Protein AF-A0A7L3AXV2-F1 (afdb_monomer_lite)

Organism: NCBI:txid302527

pLDDT: mean 86.45, std 16.41, range [32.94, 98.75]

Structure (mmCIF, N/CA/C/O backbone):
data_AF-A0A7L3AXV2-F1
#
_entry.id   AF-A0A7L3AXV2-F1
#
loop_
_atom_site.group_PDB
_atom_site.id
_atom_site.type_symbol
_atom_site.label_atom_id
_atom_site.label_alt_id
_atom_site.label_comp_id
_atom_site.label_asym_id
_atom_site.label_entity_id
_atom_site.label_seq_id
_atom_site.pdbx_PDB_ins_code
_atom_site.Cartn_x
_atom_site.Cartn_y
_atom_site.Cartn_z
_atom_site.occupancy
_atom_site.B_iso_or_equiv
_atom_site.auth_seq_id
_atom_site.auth_comp_id
_atom_site.auth_asym_id
_atom_site.auth_atom_id
_atom_site.pdbx_PDB_model_num
ATOM 1 N N . CYS A 1 1 ? -10.967 7.333 5.458 1.00 78.25 1 CYS A N 1
ATOM 2 C CA . CYS A 1 1 ? -11.070 5.957 5.988 1.00 78.25 1 CYS A CA 1
ATOM 3 C C . CYS A 1 1 ? -12.512 5.498 5.819 1.00 78.25 1 CYS A C 1
ATOM 5 O O . CYS A 1 1 ? -13.405 6.281 6.122 1.00 78.25 1 CYS A O 1
ATOM 7 N N . GLU A 1 2 ? -12.737 4.294 5.301 1.00 90.12 2 GLU A N 1
ATOM 8 C CA . GLU A 1 2 ? -14.076 3.740 5.076 1.00 90.12 2 GLU A CA 1
ATOM 9 C C . GLU A 1 2 ? -14.529 2.866 6.249 1.00 90.12 2 GLU A C 1
ATOM 11 O O . GLU A 1 2 ? -13.703 2.316 6.977 1.00 90.12 2 GLU A O 1
ATOM 16 N N . ALA A 1 3 ? -15.844 2.674 6.398 1.00 94.25 3 ALA A N 1
ATOM 17 C CA . ALA A 1 3 ? -16.424 1.816 7.439 1.00 94.25 3 ALA A CA 1
ATOM 18 C C . ALA A 1 3 ? -15.961 0.347 7.356 1.00 94.25 3 ALA A C 1
ATOM 20 O O . ALA A 1 3 ? -16.071 -0.394 8.334 1.00 94.25 3 ALA A O 1
ATOM 21 N N . SER A 1 4 ? -15.458 -0.071 6.193 1.00 94.19 4 SER A N 1
ATOM 22 C CA . SER A 1 4 ? -14.964 -1.418 5.914 1.00 94.19 4 SER A CA 1
ATOM 23 C C . SER A 1 4 ? -13.470 -1.617 6.158 1.00 94.19 4 SER A C 1
ATOM 25 O O . SER A 1 4 ? -12.972 -2.740 6.031 1.00 94.19 4 SER A O 1
ATOM 27 N N . SER A 1 5 ? -12.763 -0.542 6.519 1.00 94.69 5 SER A N 1
ATOM 28 C CA . SER A 1 5 ? -11.319 -0.561 6.712 1.00 94.69 5 SER A CA 1
ATOM 29 C C . SER A 1 5 ? -10.909 -1.574 7.789 1.00 94.69 5 SER A C 1
ATOM 31 O O . SER A 1 5 ? -11.484 -1.591 8.884 1.00 94.69 5 SER A O 1
ATOM 33 N N . PRO A 1 6 ? -9.876 -2.396 7.529 1.00 93.44 6 PRO A N 1
ATOM 34 C CA . PRO A 1 6 ? -9.380 -3.363 8.497 1.00 93.44 6 PRO A CA 1
ATOM 35 C C . PRO A 1 6 ? -8.625 -2.710 9.660 1.00 93.44 6 PRO A C 1
ATOM 37 O O . PRO A 1 6 ? -8.330 -3.393 10.638 1.00 93.44 6 PRO A O 1
ATOM 40 N N . TYR 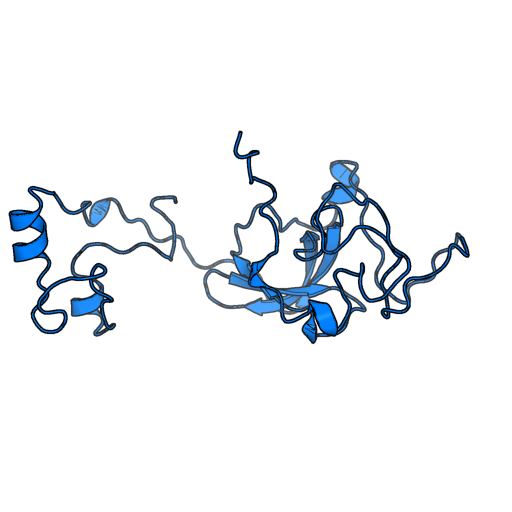A 1 7 ? -8.368 -1.401 9.586 1.00 93.94 7 TYR A N 1
ATOM 41 C CA . TYR A 1 7 ? -7.542 -0.650 10.532 1.00 93.94 7 TYR A CA 1
ATOM 42 C C . TYR A 1 7 ? -8.337 0.174 11.547 1.00 93.94 7 TYR A C 1
ATOM 44 O O . TYR A 1 7 ? -7.746 0.819 12.409 1.00 93.94 7 TYR A O 1
ATOM 52 N N . ILE A 1 8 ? -9.669 0.167 11.465 1.00 95.12 8 ILE A N 1
ATOM 53 C CA . ILE A 1 8 ? -10.535 0.807 12.458 1.00 95.12 8 ILE A CA 1
ATOM 54 C C . ILE A 1 8 ? -11.314 -0.245 13.240 1.00 95.12 8 ILE A C 1
ATOM 56 O O . ILE A 1 8 ? -11.704 -1.292 12.712 1.00 95.12 8 ILE A O 1
ATOM 60 N N . ARG A 1 9 ? -11.519 0.035 14.526 1.00 95.00 9 ARG A N 1
ATOM 61 C CA . ARG A 1 9 ? -12.187 -0.855 15.474 1.00 95.00 9 ARG A CA 1
ATOM 62 C C . ARG A 1 9 ? -13.078 -0.042 16.416 1.00 95.00 9 ARG A C 1
ATOM 64 O O . ARG A 1 9 ? -12.752 1.116 16.688 1.00 95.00 9 ARG A O 1
ATOM 71 N N . PRO A 1 10 ? -14.195 -0.614 16.894 1.00 96.81 10 PRO A N 1
ATOM 72 C CA . PRO A 1 10 ? -15.042 0.058 17.867 1.00 96.81 10 PRO A CA 1
ATOM 73 C C . PRO A 1 10 ? -14.325 0.236 19.211 1.00 96.81 10 PRO A C 1
ATOM 75 O O . PRO A 1 10 ? -13.369 -0.475 19.535 1.00 96.81 10 PRO A O 1
ATOM 78 N N . VAL A 1 11 ? -14.827 1.178 20.012 1.00 97.19 11 VAL A N 1
ATOM 79 C CA . VAL A 1 11 ? -14.450 1.318 21.425 1.00 97.19 11 VAL A CA 1
ATOM 80 C C . VAL A 1 11 ? -14.640 -0.024 22.143 1.00 97.19 11 VAL A C 1
ATOM 82 O O . VAL A 1 11 ? -15.627 -0.711 21.905 1.00 97.19 11 VAL A O 1
ATOM 85 N N . GLY A 1 12 ? -13.682 -0.397 22.996 1.00 94.75 12 GLY A N 1
ATOM 86 C CA . GLY A 1 12 ? -13.675 -1.674 23.724 1.00 94.75 12 GLY A CA 1
ATOM 87 C C . GLY A 1 12 ? -12.891 -2.803 23.043 1.00 94.75 12 GLY A C 1
ATOM 88 O O . GLY A 1 12 ? -12.354 -3.655 23.743 1.00 94.75 12 GLY A O 1
ATOM 89 N N . TYR A 1 13 ? -12.688 -2.753 21.720 1.00 95.38 13 TYR A N 1
ATOM 90 C CA . TYR A 1 13 ? -12.038 -3.839 20.968 1.00 95.38 13 TYR A CA 1
ATOM 91 C C . TYR A 1 13 ? -10.686 -4.280 21.551 1.00 95.38 13 TYR A C 1
ATOM 93 O O . TYR A 1 13 ? -10.451 -5.465 21.747 1.00 95.38 13 TYR A O 1
ATOM 101 N N . CYS A 1 14 ? -9.800 -3.331 21.876 1.00 94.56 14 CYS A N 1
ATOM 102 C CA . CYS A 1 14 ? -8.472 -3.646 22.421 1.00 94.56 14 CYS A CA 1
ATOM 103 C C . CYS A 1 14 ? -8.545 -4.397 23.762 1.00 94.56 14 CYS A C 1
ATOM 105 O O . CYS A 1 14 ? -7.749 -5.299 24.008 1.00 94.56 14 CYS A O 1
ATOM 107 N N . GLN A 1 15 ? -9.519 -4.054 24.612 1.00 92.75 15 GLN A N 1
ATOM 108 C CA . GLN A 1 15 ? -9.744 -4.732 25.888 1.00 92.75 15 GLN A CA 1
ATOM 109 C C . GLN A 1 15 ? -10.266 -6.159 25.670 1.00 92.75 15 GLN A C 1
ATOM 111 O O . GLN A 1 15 ? -9.810 -7.079 26.341 1.00 92.75 15 GLN A O 1
ATOM 116 N N . GLU A 1 16 ? -11.174 -6.349 24.710 1.00 94.50 16 GLU A N 1
ATOM 117 C CA . GLU A 1 16 ? -11.745 -7.657 24.361 1.00 94.50 16 GLU A CA 1
ATOM 118 C C . GLU A 1 16 ? -10.706 -8.611 23.758 1.00 94.50 16 GLU A C 1
ATOM 120 O O . GLU A 1 16 ? -10.698 -9.799 24.073 1.00 94.50 16 GLU A O 1
ATOM 125 N N . THR A 1 17 ? -9.804 -8.102 22.914 1.00 94.31 17 THR A N 1
ATOM 126 C CA . THR A 1 17 ? -8.780 -8.914 22.236 1.00 94.31 17 THR A CA 1
ATOM 127 C C . THR A 1 17 ? -7.457 -9.001 22.997 1.00 94.31 17 THR A C 1
ATOM 129 O O . THR A 1 17 ? -6.505 -9.601 22.498 1.00 94.31 17 THR A O 1
ATOM 132 N N . GLY A 1 18 ? -7.351 -8.369 24.171 1.00 92.75 18 GLY A N 1
ATOM 133 C CA . GLY A 1 18 ? -6.100 -8.279 24.933 1.00 92.75 18 GLY A CA 1
ATOM 134 C C . GLY A 1 18 ? -4.988 -7.514 24.206 1.00 92.75 18 GLY A C 1
ATOM 135 O O . GLY A 1 18 ? -3.809 -7.678 24.516 1.00 92.75 18 GLY A O 1
ATOM 136 N N . THR A 1 19 ? -5.340 -6.696 23.212 1.00 92.31 19 THR A N 1
ATOM 137 C CA . THR A 1 19 ? -4.386 -5.860 22.483 1.00 92.31 19 THR A CA 1
ATOM 138 C C . THR A 1 19 ? -4.080 -4.604 23.304 1.00 92.31 19 THR A C 1
ATOM 140 O O . THR A 1 19 ? -5.013 -3.938 23.752 1.00 92.31 19 THR A O 1
ATOM 143 N N . PRO A 1 20 ? -2.803 -4.231 23.507 1.00 91.88 20 PRO A N 1
ATOM 144 C CA . PRO A 1 20 ? -2.467 -3.000 24.213 1.00 91.88 20 PRO A CA 1
ATOM 145 C C . PRO A 1 20 ? -3.056 -1.774 23.509 1.00 91.88 20 PRO A C 1
ATOM 147 O O . PRO A 1 20 ? -2.818 -1.555 22.322 1.00 91.88 20 PRO A O 1
ATOM 150 N N . LEU A 1 21 ? -3.806 -0.959 24.250 1.00 92.50 21 LEU A N 1
ATOM 151 C CA . LEU A 1 21 ? -4.320 0.314 23.756 1.00 92.50 21 LEU A CA 1
ATOM 152 C C . LEU A 1 21 ? -3.282 1.415 23.992 1.00 92.50 21 LEU A C 1
ATOM 154 O O . LEU A 1 21 ? -2.905 1.689 25.131 1.00 92.50 21 LEU A O 1
ATOM 158 N N . THR A 1 22 ? -2.865 2.092 22.926 1.00 93.31 22 THR A N 1
ATOM 159 C CA . THR A 1 22 ? -2.072 3.320 23.044 1.00 93.31 22 THR A CA 1
ATOM 160 C C . THR A 1 22 ? -2.989 4.479 23.424 1.00 93.31 22 THR A C 1
ATOM 162 O O . THR A 1 22 ? -3.904 4.825 22.678 1.00 93.31 22 THR A O 1
ATOM 165 N N . THR A 1 23 ? -2.753 5.084 24.585 1.00 93.25 23 THR A N 1
ATOM 166 C CA . THR A 1 23 ? -3.566 6.197 25.095 1.00 93.25 23 THR A CA 1
ATOM 167 C C . THR A 1 23 ? -3.252 7.516 24.381 1.00 93.25 23 THR A C 1
ATOM 169 O O . THR A 1 23 ? -2.148 7.666 23.848 1.00 93.25 23 THR A O 1
ATOM 172 N N . PRO A 1 24 ? -4.160 8.512 24.414 1.00 93.06 24 PRO A N 1
ATOM 173 C CA . PRO A 1 24 ? -3.884 9.841 23.876 1.00 93.06 24 PRO A CA 1
ATOM 174 C C . PRO A 1 24 ? -2.582 10.450 24.437 1.00 93.06 24 PRO A C 1
ATOM 176 O O . PRO A 1 24 ? -2.281 10.257 25.623 1.00 93.06 24 PRO A O 1
ATOM 179 N N . PRO A 1 25 ? -1.804 11.197 23.628 1.00 91.00 25 PRO A N 1
ATOM 180 C CA . PRO A 1 25 ? -0.577 11.840 24.092 1.00 91.00 25 PRO A CA 1
ATOM 181 C C . PRO A 1 25 ? -0.826 12.739 25.310 1.00 91.00 25 PRO A C 1
ATOM 183 O O . PRO A 1 25 ? -1.720 13.581 25.294 1.00 91.00 25 PRO A O 1
ATOM 186 N N . GLY A 1 26 ? -0.031 12.566 26.369 1.00 86.88 26 GLY A N 1
ATOM 187 C CA . GLY A 1 26 ? -0.144 13.368 27.592 1.00 86.88 26 GLY A CA 1
ATOM 188 C C . GLY A 1 26 ? -1.295 12.982 28.530 1.00 86.88 26 GLY A C 1
ATOM 189 O O . GLY A 1 26 ? -1.546 13.709 29.492 1.00 86.88 26 GLY A O 1
ATOM 190 N N . TYR A 1 27 ? -1.985 11.857 28.297 1.00 89.19 27 TYR A N 1
ATOM 191 C CA . TYR A 1 27 ? -2.982 11.359 29.248 1.00 89.19 27 TYR A CA 1
ATOM 192 C C . TYR A 1 27 ? -2.315 11.024 30.592 1.00 89.19 27 TYR A C 1
ATOM 194 O O . TYR A 1 27 ? -1.345 10.269 30.639 1.00 89.19 27 TYR A O 1
ATOM 202 N N . LYS A 1 28 ? -2.820 11.627 31.679 1.00 81.44 28 LYS A N 1
ATOM 203 C CA . LYS A 1 28 ? -2.132 11.698 32.984 1.00 81.44 28 LYS A CA 1
ATOM 204 C C . LYS A 1 28 ? -1.791 10.333 33.586 1.00 81.44 28 LYS A C 1
ATOM 206 O O . LYS A 1 28 ? -0.748 10.205 34.216 1.00 81.44 28 LYS A O 1
ATOM 211 N N . ASP A 1 29 ? -2.656 9.341 33.396 1.00 84.56 29 ASP A N 1
ATOM 212 C CA . ASP A 1 29 ? -2.430 7.967 33.842 1.00 84.56 29 ASP A CA 1
ATOM 213 C C . ASP A 1 29 ? -2.768 7.001 32.706 1.00 84.56 29 ASP A C 1
ATOM 215 O O . ASP A 1 29 ? -3.911 6.581 32.526 1.00 84.56 29 ASP A O 1
ATOM 219 N N . SER A 1 30 ? -1.759 6.679 31.898 1.00 80.12 30 SER A N 1
ATOM 220 C CA . SER A 1 30 ? -1.918 5.775 30.759 1.00 80.12 30 SER A CA 1
ATOM 221 C C . SER A 1 30 ? -2.276 4.346 31.175 1.00 80.12 30 SER A C 1
ATOM 223 O O . SER A 1 30 ? -2.901 3.629 30.397 1.00 80.12 30 SER A O 1
ATOM 225 N N . LYS A 1 31 ? -1.921 3.928 32.398 1.00 80.75 31 LYS A N 1
ATOM 226 C CA . LYS A 1 31 ? -2.233 2.588 32.917 1.00 80.75 31 LYS A CA 1
ATOM 227 C C . LYS A 1 31 ? -3.658 2.493 33.459 1.00 80.75 31 LYS A C 1
ATOM 229 O O . LYS A 1 31 ? -4.217 1.401 33.455 1.00 80.75 31 LYS A O 1
ATOM 234 N N . ALA A 1 32 ? -4.240 3.610 33.890 1.00 87.12 32 ALA A N 1
ATOM 235 C CA . ALA A 1 32 ? -5.623 3.692 34.361 1.00 87.12 32 ALA A CA 1
ATOM 236 C C . ALA A 1 32 ? -6.602 4.250 33.311 1.00 87.12 32 ALA A C 1
ATOM 238 O O . ALA A 1 32 ? -7.708 4.667 33.661 1.00 87.12 32 ALA A O 1
ATOM 239 N N . PHE A 1 33 ? -6.215 4.296 32.032 1.00 93.38 33 PHE A N 1
ATOM 240 C CA . PHE A 1 33 ? -7.110 4.763 30.976 1.00 93.38 33 PHE A CA 1
ATOM 241 C C . PHE A 1 33 ? -8.373 3.895 30.895 1.00 93.38 33 PHE A C 1
ATOM 243 O O . PHE A 1 33 ? -8.301 2.669 30.816 1.00 93.38 33 PHE A O 1
ATOM 250 N N . SER A 1 34 ? -9.531 4.553 30.849 1.00 93.62 34 SER A N 1
ATOM 251 C CA . SER A 1 34 ? -10.828 3.935 30.582 1.00 93.62 34 SER A CA 1
ATOM 252 C C . SER A 1 34 ? -11.562 4.743 29.522 1.00 93.62 34 SER A C 1
ATOM 254 O O . SER A 1 34 ? -11.626 5.973 29.598 1.00 93.62 34 SER A O 1
ATOM 256 N N . TRP A 1 35 ? -12.150 4.041 28.553 1.00 95.44 35 TRP A N 1
ATOM 257 C CA . TRP A 1 35 ? -12.981 4.662 27.527 1.00 95.44 35 TRP A CA 1
ATOM 258 C C . TRP A 1 35 ? -14.188 5.391 28.115 1.00 95.44 35 TRP A C 1
ATOM 260 O O . TRP A 1 35 ? -14.522 6.462 27.627 1.00 95.44 35 TRP A O 1
ATOM 270 N N . GLU A 1 36 ? -14.807 4.853 29.166 1.00 95.12 36 GLU A N 1
ATOM 271 C CA . GLU A 1 36 ? -15.968 5.463 29.824 1.00 95.12 36 GLU A CA 1
ATOM 272 C C . GLU A 1 36 ? -15.630 6.861 30.352 1.00 95.12 36 GLU A C 1
ATOM 274 O O . GLU A 1 36 ? -16.223 7.853 29.928 1.00 95.12 36 GLU A O 1
ATOM 279 N N . LYS A 1 37 ? -14.586 6.946 31.184 1.00 94.25 37 LYS A N 1
ATOM 280 C CA . LYS A 1 37 ? -14.102 8.207 31.749 1.00 94.25 37 LYS A CA 1
ATOM 281 C C . LYS A 1 37 ? -13.650 9.182 30.664 1.00 94.25 37 LYS A C 1
ATOM 283 O O . LYS A 1 37 ? -13.966 10.362 30.730 1.00 94.25 37 LYS A O 1
ATOM 288 N N . TYR A 1 38 ? -12.923 8.700 29.655 1.00 95.19 38 TYR A N 1
ATOM 289 C CA . TYR A 1 38 ? -12.441 9.558 28.574 1.00 95.19 38 TYR A CA 1
ATOM 290 C C . TYR A 1 38 ? -13.590 10.166 27.757 1.00 95.19 38 TYR A C 1
ATOM 292 O O . TYR A 1 38 ? -13.544 11.347 27.416 1.00 95.19 38 TYR A O 1
ATOM 300 N N . LEU A 1 39 ? -14.635 9.388 27.458 1.00 96.50 39 LEU A N 1
ATOM 301 C CA . LEU A 1 39 ? -15.813 9.872 26.734 1.00 96.50 39 LEU A CA 1
ATOM 302 C C . LEU A 1 39 ? -16.624 10.875 27.564 1.00 96.50 39 LEU A C 1
ATOM 304 O O . LEU A 1 39 ? -17.100 11.862 27.007 1.00 96.50 39 LEU A O 1
ATOM 308 N N . GLU A 1 40 ? -16.723 10.671 28.880 1.00 96.50 40 GLU A N 1
ATOM 309 C CA . GLU A 1 40 ? -17.341 11.628 29.805 1.00 96.50 40 GLU A CA 1
ATOM 310 C C . GLU A 1 40 ? -16.545 12.943 29.880 1.00 96.50 40 GLU A C 1
ATOM 312 O O . GLU A 1 40 ? -17.096 14.012 29.619 1.00 96.50 40 GLU A O 1
ATOM 317 N N . GLU A 1 41 ? -15.233 12.877 30.144 1.00 94.75 41 GLU A N 1
ATOM 318 C CA . GLU A 1 41 ? -14.339 14.046 30.242 1.00 94.75 41 GLU A CA 1
ATOM 319 C C . GLU A 1 41 ? -14.314 14.885 28.955 1.00 94.75 41 GLU A C 1
ATOM 321 O O . GLU A 1 41 ? -14.145 16.105 29.003 1.00 94.75 41 GLU A O 1
ATOM 326 N N . THR A 1 42 ? -14.475 14.238 27.798 1.00 95.38 42 THR A N 1
ATOM 327 C CA . THR A 1 42 ? -14.473 14.888 26.478 1.00 95.38 42 THR A CA 1
ATOM 328 C C . THR A 1 42 ? -15.870 15.195 25.941 1.00 95.38 42 THR A C 1
ATOM 330 O O . THR A 1 42 ? -15.980 15.718 24.830 1.00 95.38 42 THR A O 1
ATOM 333 N N . ASN A 1 43 ? -16.931 14.872 26.689 1.00 97.25 43 ASN A N 1
ATOM 334 C CA . ASN A 1 43 ? -18.328 14.998 26.265 1.00 97.25 43 ASN A CA 1
ATOM 335 C C . ASN A 1 43 ? -18.577 14.434 24.848 1.00 97.25 43 ASN A C 1
ATOM 337 O O . ASN A 1 43 ? -19.183 15.076 23.988 1.00 97.25 43 ASN A O 1
ATOM 341 N N . SER A 1 44 ? -18.029 13.248 24.585 1.00 97.62 44 SER A N 1
ATOM 342 C CA . SER A 1 44 ? -18.009 12.615 23.265 1.00 97.62 44 SER A CA 1
ATOM 343 C C . SER A 1 44 ? -18.770 11.292 23.260 1.00 97.62 44 SER A C 1
ATOM 345 O O . SER A 1 44 ? -18.981 10.661 24.292 1.00 97.62 44 SER A O 1
ATOM 347 N N . GLN A 1 45 ? -19.170 10.842 22.070 1.00 97.69 45 GLN A N 1
ATOM 348 C CA . GLN A 1 45 ? -19.815 9.544 21.877 1.00 97.69 45 GLN A CA 1
ATOM 349 C C . GLN A 1 45 ? -18.926 8.617 21.055 1.00 97.69 45 GLN A C 1
ATOM 351 O O . GLN A 1 45 ? -18.312 9.029 20.069 1.00 97.69 45 GLN A O 1
ATOM 356 N N . ALA A 1 46 ? -18.893 7.342 21.438 1.00 97.62 46 ALA A N 1
ATOM 357 C CA . ALA A 1 46 ? -18.246 6.315 20.638 1.00 97.62 46 ALA A CA 1
ATOM 358 C C . ALA A 1 46 ? -19.005 6.097 19.320 1.00 97.62 46 ALA A C 1
ATOM 360 O O . ALA A 1 46 ? -20.237 6.038 19.297 1.00 97.62 46 ALA A O 1
ATOM 361 N N . ALA A 1 47 ? -18.268 5.897 18.225 1.00 96.94 47 ALA A N 1
ATOM 362 C CA . ALA A 1 47 ? -18.870 5.406 16.992 1.00 96.94 47 ALA A CA 1
ATOM 363 C C . ALA A 1 47 ? -19.536 4.038 17.256 1.00 96.94 47 ALA A C 1
ATOM 365 O O . ALA A 1 47 ? -18.921 3.168 17.882 1.00 96.94 47 ALA A O 1
ATOM 366 N N . PRO A 1 48 ? -20.780 3.814 16.800 1.00 96.62 48 PRO A N 1
ATOM 367 C CA . PRO A 1 48 ? -21.518 2.610 17.151 1.00 96.62 48 PRO A CA 1
ATOM 368 C C . PRO A 1 48 ? -20.899 1.379 16.480 1.00 96.62 48 PRO A C 1
ATOM 370 O O . PRO A 1 48 ? -20.636 1.401 15.279 1.00 96.62 48 PRO A O 1
ATOM 373 N N . ALA A 1 49 ? -20.742 0.274 17.218 1.00 95.38 49 ALA A N 1
ATOM 374 C CA . ALA A 1 49 ? -20.091 -0.948 16.722 1.00 95.38 49 ALA A CA 1
ATOM 375 C C . ALA A 1 49 ? -20.683 -1.470 15.396 1.00 95.38 49 ALA A C 1
ATOM 377 O O . ALA A 1 49 ? -19.953 -1.889 14.506 1.00 95.38 49 ALA A O 1
ATOM 378 N N . ARG A 1 50 ? -22.002 -1.333 15.205 1.00 95.50 50 ARG A N 1
ATOM 379 C CA . ARG A 1 50 ? -22.711 -1.705 13.963 1.00 95.50 50 ARG A CA 1
ATOM 380 C C . ARG A 1 50 ? -22.295 -0.919 12.708 1.00 95.50 50 ARG A C 1
ATOM 382 O O . ARG A 1 50 ? -22.664 -1.312 11.604 1.00 95.50 50 ARG A O 1
ATOM 389 N N . ALA A 1 51 ? -21.613 0.217 12.859 1.00 96.31 51 ALA A N 1
ATOM 390 C CA . ALA A 1 51 ? -21.108 0.998 11.731 1.00 96.31 51 ALA A CA 1
ATOM 391 C C . ALA A 1 51 ? -19.811 0.415 11.149 1.00 96.31 51 ALA A C 1
ATOM 393 O O . ALA A 1 51 ? -19.497 0.688 9.993 1.00 96.31 51 ALA A O 1
ATOM 394 N N . PHE A 1 52 ? -19.085 -0.401 11.917 1.00 96.19 52 PHE A N 1
ATOM 395 C CA . PHE A 1 52 ? -17.850 -1.045 11.485 1.00 96.19 52 PHE A CA 1
ATOM 396 C C . PHE A 1 52 ? -18.198 -2.326 10.721 1.00 96.19 52 PHE A C 1
ATOM 398 O O . PHE A 1 52 ? -18.809 -3.241 11.270 1.00 96.19 52 PHE A O 1
ATOM 405 N N . LYS A 1 53 ? -17.835 -2.386 9.438 1.00 94.94 53 LYS A N 1
ATOM 406 C CA . LYS A 1 53 ? -18.201 -3.477 8.522 1.00 94.94 53 LYS A CA 1
ATOM 407 C C . LYS A 1 53 ? -16.965 -4.077 7.869 1.00 94.94 53 LYS A C 1
ATOM 409 O O . LYS A 1 53 ? -16.752 -3.866 6.679 1.00 94.94 53 LYS A O 1
ATOM 414 N N . LEU A 1 54 ? -16.153 -4.788 8.653 1.00 92.06 54 LEU A N 1
ATOM 415 C CA . LEU A 1 54 ? -14.879 -5.348 8.196 1.00 92.06 54 LEU A CA 1
ATOM 416 C C . LEU A 1 54 ? -15.028 -6.040 6.834 1.00 92.06 54 LEU A C 1
ATOM 418 O O . LEU A 1 54 ? -15.858 -6.938 6.671 1.00 92.06 54 LEU A O 1
ATOM 422 N N . ARG A 1 55 ? -14.235 -5.598 5.855 1.00 93.69 55 ARG A N 1
ATOM 423 C CA . ARG A 1 55 ? -14.225 -6.213 4.527 1.00 93.69 55 ARG A CA 1
ATOM 424 C C . ARG A 1 55 ? -13.716 -7.661 4.579 1.00 93.69 55 ARG A C 1
ATOM 426 O O . ARG A 1 55 ? -12.855 -7.963 5.405 1.00 93.69 55 ARG A O 1
ATOM 433 N N . PRO A 1 56 ? -14.179 -8.539 3.674 1.00 95.88 56 PRO A N 1
ATOM 434 C CA . PRO A 1 56 ? -13.613 -9.877 3.522 1.00 95.88 56 PRO A CA 1
ATOM 435 C C . PRO A 1 56 ? -12.130 -9.856 3.125 1.00 95.88 56 PRO A C 1
ATOM 437 O O . PRO A 1 56 ? -11.625 -8.858 2.603 1.00 95.88 56 PRO A O 1
ATOM 440 N N . ALA A 1 57 ? -11.452 -10.988 3.330 1.00 97.06 57 ALA A N 1
ATOM 441 C CA . ALA A 1 57 ? -10.098 -11.195 2.832 1.00 97.06 57 ALA A CA 1
ATOM 442 C C . ALA A 1 57 ? -10.051 -11.184 1.292 1.00 97.06 57 ALA A C 1
ATOM 444 O O . ALA A 1 57 ? -11.019 -11.556 0.621 1.00 97.06 57 ALA A O 1
ATOM 445 N N . HIS A 1 58 ? -8.924 -10.763 0.719 1.00 97.75 58 HIS A N 1
ATOM 446 C CA . HIS A 1 58 ? -8.769 -10.664 -0.734 1.00 97.75 58 HIS A CA 1
ATOM 447 C C . HIS A 1 58 ? -8.472 -12.014 -1.419 1.00 97.75 58 HIS A C 1
ATOM 449 O O . HIS A 1 58 ? -7.944 -12.954 -0.824 1.00 97.75 58 HIS A O 1
ATOM 455 N N . GLY A 1 59 ? -8.714 -12.086 -2.734 1.00 98.06 59 GLY A N 1
ATOM 456 C CA . GLY A 1 59 ? -8.514 -13.301 -3.541 1.00 98.06 59 GLY A CA 1
ATOM 457 C C . GLY A 1 59 ? -7.102 -13.537 -4.101 1.00 98.06 59 GLY A C 1
ATOM 458 O O . GLY A 1 59 ? -6.846 -14.625 -4.617 1.00 98.06 59 GLY A O 1
ATOM 459 N N . PHE A 1 60 ? -6.187 -12.560 -4.016 1.00 98.38 60 PHE A N 1
ATOM 460 C CA . PHE A 1 60 ? -4.830 -12.673 -4.576 1.00 98.38 60 PHE A CA 1
ATOM 461 C C . PHE A 1 60 ? -4.052 -13.889 -4.061 1.00 98.38 60 PHE A C 1
ATOM 463 O O . PHE A 1 60 ? -4.250 -14.328 -2.926 1.00 98.38 60 PHE A O 1
ATOM 470 N N . GLN A 1 61 ? -3.133 -14.388 -4.889 1.00 98.56 61 GLN A N 1
ATOM 471 C CA . GLN A 1 61 ? -2.230 -15.495 -4.581 1.00 98.56 61 GLN A CA 1
ATOM 472 C C . GLN A 1 61 ? -0.781 -15.109 -4.884 1.00 98.56 61 GLN A C 1
ATOM 474 O O . GLN A 1 61 ? -0.520 -14.297 -5.774 1.00 98.56 61 GLN A O 1
ATOM 479 N N . VAL A 1 62 ? 0.155 -15.729 -4.163 1.00 98.62 62 VAL A N 1
ATOM 480 C CA . VAL A 1 62 ? 1.591 -15.609 -4.445 1.00 98.62 62 VAL A CA 1
ATOM 481 C C . VAL A 1 62 ? 1.872 -16.091 -5.873 1.00 98.62 62 VAL A C 1
ATOM 483 O O . VAL A 1 62 ? 1.228 -17.020 -6.363 1.00 98.62 62 VAL A O 1
ATOM 486 N N . ASN A 1 63 ? 2.832 -15.446 -6.534 1.00 98.31 63 ASN A N 1
ATOM 487 C CA . ASN A 1 63 ? 3.222 -15.607 -7.937 1.00 98.31 63 ASN A CA 1
ATOM 488 C C . ASN A 1 63 ? 2.250 -15.023 -8.979 1.00 98.31 63 ASN A C 1
ATOM 490 O O . ASN A 1 63 ? 2.530 -15.107 -10.176 1.00 98.31 63 ASN A O 1
ATOM 494 N N . MET A 1 64 ? 1.134 -14.401 -8.578 1.00 98.69 64 MET A N 1
ATOM 495 C CA . MET A 1 64 ? 0.316 -13.624 -9.519 1.00 98.69 64 MET A CA 1
ATOM 496 C C . MET A 1 64 ? 1.055 -12.359 -9.974 1.00 98.69 64 MET A C 1
ATOM 498 O O . MET A 1 64 ? 1.758 -11.727 -9.185 1.00 98.69 64 MET A O 1
ATOM 502 N N . LYS A 1 65 ? 0.858 -11.980 -11.243 1.00 98.38 65 LYS A N 1
ATOM 503 C CA . LYS A 1 65 ? 1.417 -10.760 -11.841 1.00 98.38 65 LYS A CA 1
ATOM 504 C C . LYS A 1 65 ? 0.394 -9.635 -11.900 1.00 98.38 65 LYS A C 1
ATOM 506 O O . LYS A 1 65 ? -0.797 -9.883 -12.092 1.00 98.38 65 LYS A O 1
ATOM 511 N N . LEU A 1 66 ? 0.880 -8.409 -11.766 1.00 98.38 66 LEU A N 1
ATOM 512 C CA . LEU A 1 66 ? 0.095 -7.179 -11.789 1.00 98.38 66 LEU A CA 1
ATOM 513 C C . LEU A 1 66 ? 0.952 -5.996 -12.264 1.00 98.38 66 LEU A C 1
ATOM 515 O O . LEU A 1 66 ? 2.152 -6.138 -12.507 1.00 98.38 66 LEU A O 1
ATOM 519 N N . GLU A 1 67 ? 0.333 -4.829 -12.388 1.00 98.44 67 GLU A N 1
ATOM 520 C CA . GLU A 1 67 ? 1.014 -3.560 -12.638 1.00 98.44 67 GLU A CA 1
ATOM 521 C C . GLU A 1 67 ? 0.913 -2.696 -11.378 1.00 98.44 67 GLU A C 1
ATOM 523 O O . GLU A 1 67 ? -0.178 -2.528 -10.836 1.00 98.44 67 GLU A O 1
ATOM 528 N N . ALA A 1 68 ? 2.030 -2.170 -10.878 1.00 98.00 68 ALA A N 1
ATOM 529 C CA . ALA A 1 68 ? 2.034 -1.370 -9.654 1.00 98.00 68 ALA A CA 1
ATOM 530 C C . ALA A 1 68 ? 2.884 -0.112 -9.785 1.00 98.00 68 ALA A C 1
ATOM 532 O O . ALA A 1 68 ? 3.913 -0.086 -10.466 1.00 98.00 68 ALA A O 1
ATOM 533 N N . VAL A 1 69 ? 2.433 0.936 -9.109 1.00 96.50 69 VAL A N 1
ATOM 534 C CA . VAL A 1 69 ? 3.131 2.216 -9.023 1.00 96.50 69 VAL A CA 1
ATOM 535 C C . VAL A 1 69 ? 4.369 2.064 -8.150 1.00 96.50 69 VAL A C 1
ATOM 537 O O . VAL A 1 69 ? 4.324 1.480 -7.066 1.00 96.50 69 VAL A O 1
ATOM 540 N N . ASP A 1 70 ? 5.479 2.633 -8.603 1.00 93.56 70 ASP A N 1
ATOM 541 C CA . ASP A 1 70 ? 6.706 2.683 -7.822 1.00 93.56 70 ASP A CA 1
ATOM 542 C C . ASP A 1 70 ? 6.592 3.734 -6.708 1.00 93.56 70 ASP A C 1
ATOM 544 O O . ASP A 1 70 ? 6.503 4.933 -6.968 1.00 93.56 70 ASP A O 1
ATOM 548 N N . ARG A 1 71 ? 6.622 3.302 -5.441 1.00 89.31 71 ARG A N 1
ATOM 549 C CA . ARG A 1 71 ? 6.525 4.220 -4.292 1.00 89.31 71 ARG A CA 1
ATOM 550 C C . ARG A 1 71 ? 7.688 5.208 -4.208 1.00 89.31 71 ARG A C 1
ATOM 552 O O . ARG A 1 71 ? 7.524 6.293 -3.657 1.00 89.31 71 ARG A O 1
ATOM 559 N N . ARG A 1 72 ? 8.861 4.843 -4.729 1.00 87.06 72 ARG A N 1
ATOM 560 C CA . ARG A 1 72 ? 10.071 5.680 -4.725 1.00 87.06 72 ARG A CA 1
ATOM 561 C C . ARG A 1 72 ? 10.077 6.660 -5.890 1.00 87.06 72 ARG A C 1
ATOM 563 O O . ARG A 1 72 ? 10.674 7.731 -5.787 1.00 87.06 72 ARG A O 1
ATOM 570 N N . ASN A 1 73 ? 9.396 6.316 -6.979 1.00 89.19 73 ASN A N 1
ATOM 571 C CA . ASN A 1 73 ? 9.131 7.222 -8.084 1.00 89.19 73 ASN A CA 1
ATOM 572 C C . ASN A 1 73 ? 7.689 7.061 -8.593 1.00 89.19 73 ASN A C 1
ATOM 574 O O . ASN A 1 73 ? 7.467 6.336 -9.565 1.00 89.19 73 ASN A O 1
ATOM 578 N N . PRO A 1 74 ? 6.721 7.795 -8.013 1.00 89.38 74 PRO A N 1
ATOM 579 C CA . PRO A 1 74 ? 5.305 7.645 -8.347 1.00 89.38 74 PRO A CA 1
ATOM 580 C C . PRO A 1 74 ? 4.927 8.000 -9.792 1.00 89.38 74 PRO A C 1
ATOM 582 O O . PRO A 1 74 ? 3.761 7.876 -10.153 1.00 89.38 74 PRO A O 1
ATOM 585 N N . ILE A 1 75 ? 5.863 8.461 -10.626 1.00 87.81 75 ILE A N 1
ATOM 586 C CA . ILE A 1 75 ? 5.659 8.659 -12.071 1.00 87.81 75 ILE A CA 1
ATOM 587 C C . ILE A 1 75 ? 5.728 7.316 -12.821 1.00 87.81 75 ILE A C 1
ATOM 589 O O . ILE A 1 75 ? 5.192 7.188 -13.918 1.00 87.81 75 ILE A O 1
ATOM 593 N N . LEU A 1 76 ? 6.379 6.305 -12.240 1.00 91.88 76 LEU A N 1
ATOM 594 C CA . LEU A 1 76 ? 6.619 5.016 -12.876 1.00 91.88 76 LEU A CA 1
ATOM 595 C C . LEU A 1 76 ? 5.579 3.978 -12.453 1.00 91.88 76 LEU A C 1
ATOM 597 O O . LEU A 1 76 ? 5.236 3.861 -11.276 1.00 91.88 76 LEU A O 1
ATOM 601 N N . ILE A 1 77 ? 5.142 3.177 -13.422 1.00 95.81 77 ILE A N 1
ATOM 602 C CA . ILE A 1 77 ? 4.356 1.960 -13.205 1.00 95.81 77 ILE A CA 1
ATOM 603 C C . ILE A 1 77 ? 5.162 0.794 -13.756 1.00 95.81 77 ILE A C 1
ATOM 605 O O . ILE A 1 77 ? 5.692 0.874 -14.865 1.00 95.81 77 ILE A O 1
ATOM 609 N N . ARG A 1 78 ? 5.285 -0.280 -12.984 1.00 95.94 78 ARG A N 1
ATOM 610 C CA . ARG A 1 78 ? 6.156 -1.414 -13.299 1.00 95.94 78 ARG A CA 1
ATOM 611 C C . ARG A 1 78 ? 5.384 -2.721 -13.322 1.00 95.94 78 ARG A C 1
ATOM 613 O O . ARG A 1 78 ? 4.356 -2.862 -12.658 1.00 95.94 78 ARG A O 1
ATOM 620 N N . VAL A 1 79 ? 5.935 -3.687 -14.050 1.00 97.50 79 VAL A N 1
ATOM 621 C CA . VAL A 1 79 ? 5.549 -5.093 -13.915 1.00 97.50 79 VAL A CA 1
ATOM 622 C C . VAL A 1 79 ? 5.939 -5.571 -12.523 1.00 97.50 79 VAL A C 1
ATOM 624 O O . VAL A 1 79 ? 7.076 -5.371 -12.088 1.00 97.50 79 VAL A O 1
ATOM 627 N N . ALA A 1 80 ? 4.995 -6.199 -11.835 1.00 97.94 80 ALA A N 1
ATOM 628 C CA . ALA A 1 80 ? 5.195 -6.655 -10.477 1.00 97.94 80 ALA A CA 1
ATOM 629 C C . ALA A 1 80 ? 4.616 -8.053 -10.244 1.00 97.94 80 ALA A C 1
ATOM 631 O O . ALA A 1 80 ? 3.641 -8.464 -10.882 1.00 97.94 80 ALA A O 1
ATOM 632 N N . THR A 1 81 ? 5.205 -8.764 -9.290 1.00 98.50 81 THR A N 1
ATOM 633 C CA . THR A 1 81 ? 4.798 -10.097 -8.852 1.00 98.50 81 THR A CA 1
ATOM 634 C C . THR A 1 81 ? 4.454 -10.063 -7.364 1.00 98.50 81 THR A C 1
ATOM 636 O O . THR A 1 81 ? 5.158 -9.452 -6.561 1.00 98.50 81 THR A O 1
ATOM 639 N N . ILE A 1 82 ? 3.362 -10.726 -6.979 1.00 98.75 82 ILE A N 1
ATOM 640 C CA . ILE A 1 82 ? 3.002 -10.914 -5.570 1.00 98.75 82 ILE A CA 1
ATOM 641 C C . ILE A 1 82 ? 3.926 -11.972 -4.974 1.00 98.75 82 ILE A C 1
ATOM 643 O O . ILE A 1 82 ? 3.881 -13.128 -5.391 1.00 98.75 82 ILE A O 1
ATOM 647 N N . VAL A 1 83 ? 4.735 -11.589 -3.991 1.00 98.62 83 VAL A N 1
ATOM 648 C CA . VAL A 1 83 ? 5.692 -12.491 -3.325 1.00 98.62 83 VAL A CA 1
ATOM 649 C C . VAL A 1 83 ? 5.216 -12.964 -1.955 1.00 98.62 83 VAL A C 1
ATOM 651 O O . VAL A 1 83 ? 5.689 -13.986 -1.473 1.00 98.62 83 VAL A O 1
ATOM 654 N N . ASP A 1 84 ? 4.260 -12.259 -1.347 1.00 98.62 84 ASP A N 1
ATOM 655 C CA . ASP A 1 84 ? 3.646 -12.631 -0.068 1.00 98.62 84 ASP A CA 1
ATOM 656 C C . ASP A 1 84 ? 2.245 -12.003 0.074 1.00 98.62 84 ASP A C 1
ATOM 658 O O . ASP A 1 84 ? 1.890 -11.091 -0.683 1.00 98.62 84 ASP A O 1
ATOM 662 N N . LYS A 1 85 ? 1.433 -12.483 1.022 1.00 98.50 85 LYS A N 1
ATOM 663 C CA . LYS A 1 85 ? 0.085 -11.961 1.304 1.00 98.50 85 LYS A CA 1
ATOM 664 C C . LYS A 1 85 ? -0.374 -12.200 2.744 1.00 98.50 85 LYS A C 1
ATOM 666 O O . LYS A 1 85 ? -0.074 -13.232 3.333 1.00 98.50 85 LYS A O 1
ATOM 671 N N . ASP A 1 86 ? -1.198 -11.285 3.247 1.00 97.50 86 ASP A N 1
ATOM 672 C CA . ASP A 1 86 ? -2.072 -11.508 4.403 1.00 97.50 86 ASP A CA 1
ATOM 673 C C . ASP A 1 86 ? -3.553 -11.407 3.973 1.00 97.50 86 ASP A C 1
ATOM 675 O O . ASP A 1 86 ? -3.867 -11.596 2.797 1.00 97.50 86 ASP A O 1
ATOM 679 N N . ASP A 1 87 ? -4.486 -11.195 4.903 1.00 97.31 87 ASP A N 1
ATOM 680 C CA . ASP A 1 87 ? -5.916 -11.102 4.575 1.00 97.31 87 ASP A CA 1
ATOM 681 C C . ASP A 1 87 ? -6.278 -9.816 3.809 1.00 97.31 87 ASP A C 1
ATOM 683 O O . ASP A 1 87 ? -7.253 -9.782 3.051 1.00 97.31 87 ASP A O 1
ATOM 687 N N . HIS A 1 88 ? -5.523 -8.734 4.005 1.00 96.75 88 HIS A N 1
ATOM 688 C CA . HIS A 1 88 ? -5.891 -7.393 3.544 1.00 96.75 88 HIS A CA 1
ATOM 689 C C . HIS A 1 88 ? -4.792 -6.672 2.758 1.00 96.75 88 HIS A C 1
ATOM 691 O O . HIS A 1 88 ? -5.074 -5.632 2.154 1.00 96.75 88 HIS A O 1
ATOM 697 N N . ARG A 1 89 ? -3.577 -7.221 2.728 1.00 98.12 89 ARG A N 1
ATOM 698 C CA . ARG A 1 89 ? -2.402 -6.676 2.056 1.00 98.12 89 ARG A CA 1
ATOM 699 C C . ARG A 1 89 ? -1.673 -7.742 1.253 1.00 98.12 89 ARG A C 1
ATOM 701 O O . ARG A 1 89 ? -1.644 -8.920 1.601 1.00 98.12 89 ARG A O 1
ATOM 708 N N . ILE A 1 90 ? -0.978 -7.276 0.228 1.00 98.56 90 ILE A N 1
ATOM 709 C CA . ILE A 1 90 ? -0.063 -8.061 -0.595 1.00 98.56 90 ILE A CA 1
ATOM 710 C C . ILE A 1 90 ? 1.338 -7.457 -0.517 1.00 98.56 90 ILE A C 1
ATOM 712 O O . ILE A 1 90 ? 1.492 -6.239 -0.401 1.00 98.56 90 ILE A O 1
ATOM 716 N N . LYS A 1 91 ? 2.366 -8.300 -0.588 1.00 98.50 91 LYS A N 1
ATOM 717 C CA . LYS A 1 91 ? 3.749 -7.861 -0.761 1.00 98.50 91 LYS A CA 1
ATOM 718 C C . LYS A 1 91 ? 4.107 -7.940 -2.237 1.00 98.50 91 LYS A C 1
ATOM 720 O O . LYS A 1 91 ? 4.003 -9.006 -2.846 1.00 98.50 91 LYS A O 1
ATOM 725 N N . ILE A 1 92 ? 4.501 -6.807 -2.801 1.00 98.12 92 ILE A N 1
ATOM 726 C CA . ILE A 1 92 ? 4.822 -6.664 -4.218 1.00 98.12 92 ILE A CA 1
ATOM 727 C C . ILE A 1 92 ? 6.336 -6.647 -4.401 1.00 98.12 92 ILE A C 1
ATOM 729 O O . ILE A 1 92 ? 7.037 -5.958 -3.664 1.00 98.12 92 ILE A O 1
ATOM 733 N N . HIS A 1 93 ? 6.795 -7.371 -5.417 1.00 97.81 93 HIS A N 1
ATOM 734 C CA . HIS A 1 93 ? 8.145 -7.344 -5.967 1.00 97.81 93 HIS A 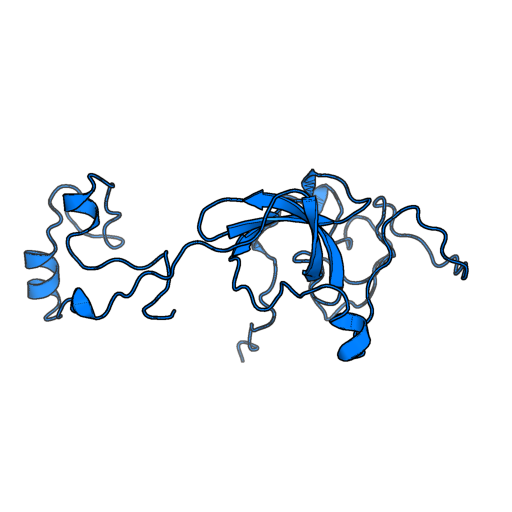CA 1
ATOM 735 C C . HIS A 1 93 ? 8.111 -6.788 -7.390 1.00 97.81 93 HIS A C 1
ATOM 737 O O . HIS A 1 93 ? 7.243 -7.182 -8.170 1.00 97.81 93 HIS A O 1
ATOM 743 N N . PHE A 1 94 ? 9.048 -5.913 -7.753 1.00 96.38 94 PHE A N 1
ATOM 744 C CA . PHE A 1 94 ? 9.194 -5.464 -9.139 1.00 96.38 94 PHE A CA 1
ATOM 745 C C . PHE A 1 94 ? 10.109 -6.403 -9.920 1.00 96.38 94 PHE A C 1
ATOM 747 O O . PHE A 1 94 ? 11.267 -6.585 -9.559 1.00 96.38 94 PHE A O 1
ATOM 754 N N . ASP A 1 95 ? 9.606 -6.955 -11.024 1.00 95.44 95 ASP A N 1
ATOM 755 C CA . ASP A 1 95 ? 10.331 -7.960 -11.802 1.00 95.44 95 ASP A CA 1
ATOM 756 C C . ASP A 1 95 ? 11.699 -7.416 -12.280 1.00 95.44 95 ASP A C 1
ATOM 758 O O . ASP A 1 95 ? 11.789 -6.386 -12.959 1.00 95.44 95 ASP A O 1
ATOM 762 N N . GLY A 1 96 ? 12.773 -8.125 -11.919 1.00 90.94 96 GLY A N 1
ATOM 763 C CA . GLY A 1 96 ? 14.160 -7.784 -12.259 1.00 90.94 96 GLY A CA 1
ATOM 764 C C . GLY A 1 96 ? 14.847 -6.803 -11.299 1.00 90.94 96 GLY A C 1
ATOM 765 O O . GLY A 1 96 ? 16.033 -6.528 -11.475 1.00 90.94 96 GLY A O 1
ATOM 766 N N . TRP A 1 97 ? 14.138 -6.283 -10.294 1.00 92.00 97 TRP A N 1
ATOM 767 C CA . TRP A 1 97 ? 14.709 -5.444 -9.236 1.00 92.00 97 TRP A CA 1
ATOM 768 C C . TRP A 1 97 ? 15.174 -6.288 -8.044 1.00 92.00 97 TRP A C 1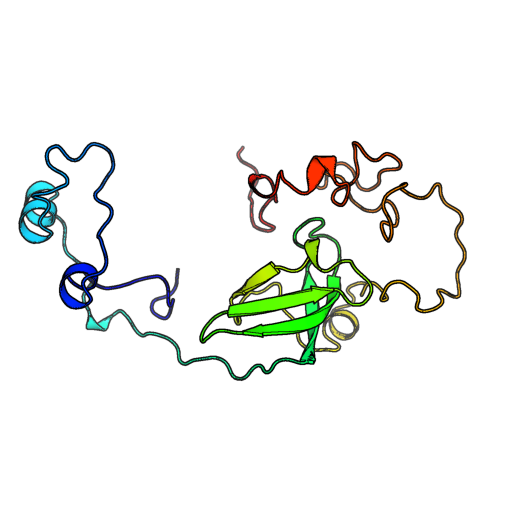
ATOM 770 O O . TRP A 1 97 ? 14.825 -7.457 -7.918 1.00 92.00 97 TRP A O 1
ATOM 780 N N . ASP A 1 98 ? 15.989 -5.705 -7.167 1.00 91.19 98 ASP A N 1
ATOM 781 C CA . ASP A 1 98 ? 16.401 -6.359 -5.921 1.00 91.19 98 ASP A CA 1
ATOM 782 C C . ASP A 1 98 ? 15.219 -6.471 -4.934 1.00 91.19 98 ASP A C 1
ATOM 784 O O . ASP A 1 98 ? 14.333 -5.616 -4.893 1.00 91.19 98 ASP A O 1
ATOM 788 N N . HIS A 1 99 ? 15.200 -7.524 -4.116 1.00 92.69 99 HIS A N 1
ATOM 789 C CA . HIS A 1 99 ? 14.145 -7.748 -3.123 1.00 92.69 99 HIS A CA 1
ATOM 790 C C . HIS A 1 99 ? 14.120 -6.701 -2.000 1.00 92.69 99 HIS A C 1
ATOM 792 O O . HIS A 1 99 ? 13.128 -6.594 -1.276 1.00 92.69 99 HIS A O 1
ATOM 798 N N . ASN A 1 100 ? 15.181 -5.906 -1.839 1.00 90.94 100 ASN A N 1
ATOM 799 C CA . ASN A 1 100 ? 15.198 -4.767 -0.925 1.00 90.94 100 ASN A CA 1
ATOM 800 C C . ASN A 1 100 ? 14.187 -3.664 -1.307 1.00 90.94 100 ASN A C 1
ATOM 802 O O . ASN A 1 100 ? 13.881 -2.817 -0.468 1.00 90.94 100 ASN A O 1
ATOM 806 N N . TYR A 1 101 ? 13.648 -3.688 -2.533 1.00 90.81 101 TYR A N 1
ATOM 807 C CA . TYR A 1 101 ? 12.581 -2.796 -2.988 1.00 90.81 101 TYR A CA 1
ATOM 808 C C . TYR A 1 101 ? 11.178 -3.387 -2.789 1.00 90.81 101 TYR A C 1
ATOM 810 O O . TYR A 1 101 ? 10.198 -2.704 -3.092 1.00 90.81 101 TYR A O 1
ATOM 818 N N . ASP A 1 102 ? 11.052 -4.624 -2.295 1.00 95.31 102 ASP A N 1
ATOM 819 C CA . ASP A 1 102 ? 9.750 -5.250 -2.074 1.00 95.31 102 ASP A CA 1
ATOM 820 C C . ASP A 1 102 ? 8.999 -4.546 -0.938 1.00 95.31 102 ASP A C 1
ATOM 822 O O . ASP A 1 102 ? 9.538 -4.339 0.152 1.00 95.31 102 ASP A O 1
ATOM 826 N N . PHE A 1 103 ? 7.713 -4.254 -1.131 1.00 95.38 103 PHE A N 1
ATOM 827 C CA . PHE A 1 103 ? 6.916 -3.555 -0.121 1.00 95.38 103 PHE A CA 1
ATOM 828 C C . PHE A 1 103 ? 5.510 -4.130 0.035 1.00 95.38 103 PHE A C 1
ATOM 830 O O . PHE A 1 103 ? 4.914 -4.665 -0.899 1.00 95.38 103 PHE A O 1
ATOM 837 N N . TRP A 1 104 ? 4.959 -3.977 1.240 1.00 97.19 104 TRP A N 1
ATOM 838 C CA . TRP A 1 104 ? 3.564 -4.296 1.539 1.00 97.19 104 TRP A CA 1
ATOM 839 C C . TRP A 1 104 ? 2.632 -3.161 1.114 1.00 97.19 104 TRP A C 1
ATOM 841 O O . TRP A 1 104 ? 2.885 -1.983 1.395 1.00 97.19 104 TRP A O 1
ATOM 851 N N . VAL A 1 105 ? 1.51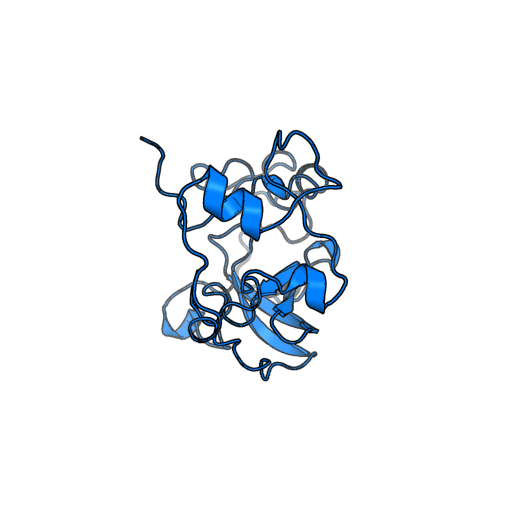6 -3.516 0.486 1.00 96.75 105 VAL A N 1
ATOM 852 C CA . VAL A 1 105 ? 0.455 -2.596 0.072 1.00 96.75 105 VAL A CA 1
ATOM 853 C C . VAL A 1 105 ? -0.918 -3.200 0.331 1.00 96.75 105 VAL A C 1
ATOM 855 O O . VAL A 1 105 ? -1.094 -4.413 0.247 1.00 96.75 105 VAL A O 1
ATOM 858 N N . ASP A 1 106 ? -1.888 -2.350 0.657 1.00 96.81 106 ASP A N 1
ATOM 859 C CA . ASP A 1 106 ? -3.283 -2.763 0.774 1.00 96.81 106 ASP A CA 1
ATOM 860 C C . ASP A 1 106 ? -3.793 -3.327 -0.556 1.00 96.81 106 ASP A C 1
ATOM 862 O O . ASP A 1 106 ? -3.519 -2.784 -1.627 1.00 96.81 106 ASP A O 1
ATOM 866 N N . ALA A 1 107 ? -4.551 -4.420 -0.493 1.00 97.19 107 ALA A N 1
ATOM 867 C CA . ALA A 1 107 ? -5.050 -5.105 -1.685 1.00 97.19 107 ALA A CA 1
ATOM 868 C C . ALA A 1 107 ? -6.070 -4.280 -2.495 1.00 97.19 107 ALA A C 1
ATOM 870 O O . ALA A 1 107 ? -6.324 -4.591 -3.655 1.00 97.19 107 ALA A O 1
ATOM 871 N N . ASP A 1 108 ? -6.653 -3.245 -1.890 1.00 94.94 108 ASP A N 1
ATOM 872 C CA . ASP A 1 108 ? -7.546 -2.268 -2.518 1.00 94.94 108 ASP A CA 1
ATOM 873 C C . ASP A 1 108 ? -6.852 -0.932 -2.823 1.00 94.94 108 ASP A C 1
ATOM 875 O O . ASP A 1 108 ? -7.519 0.059 -3.119 1.00 94.94 108 ASP A O 1
ATOM 879 N N . SER A 1 109 ? -5.520 -0.883 -2.736 1.00 96.38 109 SER A N 1
ATOM 880 C CA . SER A 1 109 ? -4.769 0.324 -3.054 1.00 96.38 109 SER A CA 1
ATOM 881 C C . SER A 1 109 ? -5.057 0.784 -4.489 1.00 96.38 109 SER A C 1
ATOM 883 O O . SER A 1 109 ? -5.001 -0.027 -5.417 1.00 96.38 109 SER A O 1
ATOM 885 N N . PRO A 1 110 ? -5.292 2.092 -4.707 1.00 96.00 110 PRO A N 1
ATOM 886 C CA . PRO A 1 110 ? -5.517 2.639 -6.043 1.00 96.00 110 PRO A CA 1
ATOM 887 C C . PRO A 1 110 ? -4.262 2.599 -6.923 1.00 96.00 110 PRO A C 1
ATOM 889 O O . PRO A 1 110 ? -4.356 2.898 -8.105 1.00 96.00 110 PRO A O 1
ATOM 892 N N . ASP A 1 111 ? -3.107 2.246 -6.357 1.00 96.88 111 ASP A N 1
ATOM 893 C CA . ASP A 1 111 ? -1.806 2.180 -7.022 1.00 96.88 111 ASP A CA 1
ATOM 894 C C . ASP A 1 111 ? -1.429 0.751 -7.466 1.00 96.88 111 ASP A C 1
ATOM 896 O O . ASP A 1 111 ? -0.312 0.504 -7.933 1.00 96.88 111 ASP A O 1
ATOM 900 N N . VAL A 1 112 ? -2.355 -0.201 -7.307 1.00 97.75 112 VAL A N 1
ATOM 901 C CA . VAL A 1 112 ? -2.233 -1.590 -7.758 1.00 97.75 112 VAL A CA 1
ATOM 902 C C . VAL A 1 112 ? -3.273 -1.847 -8.841 1.00 97.75 112 VAL A C 1
ATOM 904 O O . VAL A 1 112 ? -4.467 -1.611 -8.660 1.00 97.75 112 VAL A O 1
ATOM 907 N N . HIS A 1 113 ? -2.826 -2.355 -9.983 1.00 98.31 113 HIS A N 1
ATOM 908 C CA . HIS A 1 113 ? -3.640 -2.471 -11.182 1.00 98.31 113 HIS A CA 1
ATOM 909 C C . HIS A 1 113 ? -3.546 -3.868 -11.811 1.00 98.31 113 HIS A C 1
ATOM 911 O O . HIS A 1 113 ? -2.506 -4.528 -11.731 1.00 98.31 113 HIS A O 1
ATOM 917 N N . PRO A 1 114 ? -4.614 -4.351 -12.472 1.00 98.19 114 PRO A N 1
ATOM 918 C CA . PRO A 1 114 ? -4.557 -5.607 -13.208 1.00 98.19 114 PRO A CA 1
ATOM 919 C C . PRO A 1 114 ? -3.640 -5.494 -14.433 1.00 98.19 114 PRO A C 1
ATOM 921 O O . PRO A 1 114 ? -3.455 -4.414 -14.992 1.00 98.19 114 PRO A O 1
ATOM 924 N N . VAL A 1 115 ? -3.137 -6.636 -14.905 1.00 98.12 115 VAL A N 1
ATOM 925 C CA . VAL A 1 115 ? -2.344 -6.711 -16.141 1.00 98.12 115 VAL A CA 1
ATOM 926 C C . VAL A 1 115 ? -3.112 -6.098 -17.322 1.00 98.12 115 VAL A C 1
ATOM 928 O O . VAL A 1 115 ? -4.284 -6.405 -17.562 1.00 98.12 115 VAL A O 1
ATOM 931 N N . GLY A 1 116 ? -2.430 -5.233 -18.073 1.00 97.12 116 GLY A N 1
ATOM 932 C CA . GLY A 1 116 ? -2.953 -4.490 -19.213 1.00 97.12 116 GLY A CA 1
ATOM 933 C C . GLY A 1 116 ? -3.588 -3.144 -18.859 1.00 97.12 116 GLY A C 1
ATOM 934 O O . GLY A 1 116 ? -4.173 -2.521 -19.748 1.00 97.12 116 GLY A O 1
ATOM 935 N N . TRP A 1 117 ? -3.525 -2.684 -17.606 1.00 98.19 117 TRP A N 1
ATOM 936 C CA . TRP A 1 117 ? -4.089 -1.391 -17.209 1.00 98.19 117 TRP A CA 1
ATOM 937 C C . TRP A 1 117 ? -3.380 -0.230 -17.909 1.00 98.19 117 TRP A C 1
ATOM 939 O O . TRP A 1 117 ? -4.054 0.571 -18.554 1.00 98.19 117 TRP A O 1
ATOM 949 N N . CYS A 1 118 ? -2.046 -0.192 -17.888 1.00 97.06 118 CYS A N 1
ATOM 950 C CA . CYS A 1 118 ? -1.228 0.824 -18.551 1.00 97.06 118 CYS A CA 1
ATOM 951 C C . CYS A 1 118 ? -1.552 0.933 -20.042 1.00 97.06 118 CYS A C 1
ATOM 953 O O . CYS A 1 118 ? -1.799 2.025 -20.549 1.00 97.06 118 CYS A O 1
ATOM 955 N N . ALA A 1 119 ? -1.639 -0.208 -20.731 1.00 96.62 119 ALA A N 1
ATOM 956 C CA . ALA A 1 119 ? -1.984 -0.252 -22.150 1.00 96.62 119 ALA A CA 1
ATOM 957 C C . ALA A 1 119 ? -3.388 0.315 -22.430 1.00 96.62 119 ALA A C 1
ATOM 959 O O . ALA A 1 119 ? -3.583 1.018 -23.418 1.00 96.62 119 ALA A O 1
ATOM 960 N N . LYS A 1 120 ? -4.365 0.038 -21.557 1.00 97.69 120 LYS A N 1
ATOM 961 C CA . LYS A 1 120 ? -5.748 0.525 -21.701 1.00 97.69 120 LYS A CA 1
ATOM 962 C C . LYS A 1 120 ? -5.897 2.013 -21.394 1.00 97.69 120 LYS A C 1
ATOM 964 O O . LYS A 1 120 ? -6.763 2.659 -21.974 1.00 97.69 120 LYS A O 1
ATOM 969 N N . THR A 1 121 ? -5.103 2.542 -20.470 1.00 96.69 121 THR A N 1
ATOM 970 C CA . THR A 1 121 ? -5.210 3.930 -19.997 1.00 96.69 121 THR A CA 1
ATOM 971 C C . THR A 1 121 ? -4.191 4.870 -20.640 1.00 96.69 121 THR A C 1
ATOM 973 O O . THR A 1 121 ? -4.240 6.070 -20.388 1.00 96.69 121 THR A O 1
ATOM 976 N N . GLY A 1 122 ? -3.280 4.352 -21.470 1.00 93.88 122 GLY A N 1
ATOM 977 C CA . GLY A 1 122 ? -2.238 5.133 -22.140 1.00 93.88 122 GLY A CA 1
ATOM 978 C C . GLY A 1 122 ? -1.042 5.488 -21.250 1.00 93.88 122 GLY A C 1
ATOM 979 O O . GLY A 1 122 ? -0.275 6.382 -21.601 1.00 93.88 122 GLY A O 1
ATOM 980 N N . HIS A 1 123 ? -0.868 4.813 -20.110 1.00 94.12 123 HIS A N 1
ATOM 981 C CA . HIS A 1 123 ? 0.294 5.007 -19.241 1.00 94.12 123 HIS A CA 1
ATOM 982 C C . HIS A 1 123 ? 1.482 4.153 -19.702 1.00 94.12 123 HIS A C 1
ATOM 984 O O . HIS A 1 123 ? 1.319 3.049 -20.225 1.00 94.12 123 HIS A O 1
ATOM 990 N N . ALA A 1 124 ? 2.698 4.655 -19.480 1.00 93.00 124 ALA A N 1
ATOM 991 C CA . ALA A 1 124 ? 3.920 3.935 -19.812 1.00 93.00 124 ALA A CA 1
ATOM 992 C C . ALA A 1 124 ? 4.226 2.856 -18.761 1.00 93.00 124 ALA A C 1
ATOM 994 O O . ALA A 1 124 ? 4.529 3.168 -17.608 1.00 93.00 124 ALA A O 1
ATOM 995 N N . LEU A 1 125 ? 4.199 1.590 -19.179 1.00 94.25 125 LEU A N 1
ATOM 996 C CA . LEU A 1 125 ? 4.651 0.465 -18.364 1.00 94.25 125 LEU A CA 1
ATOM 997 C C . LEU A 1 125 ? 6.170 0.306 -18.495 1.00 94.25 125 LEU A C 1
ATOM 999 O O . LEU A 1 125 ? 6.691 0.180 -19.602 1.00 94.25 125 LEU A O 1
ATOM 1003 N N . GLN A 1 126 ? 6.881 0.301 -17.370 1.00 91.75 126 GLN A N 1
ATOM 1004 C CA . GLN A 1 126 ? 8.314 0.023 -17.345 1.00 91.75 126 GLN A CA 1
ATOM 1005 C C . GLN A 1 126 ? 8.565 -1.468 -17.591 1.00 91.75 126 GLN A C 1
ATOM 1007 O O . GLN A 1 126 ? 8.003 -2.322 -16.899 1.00 91.75 126 GLN A O 1
ATOM 1012 N N . VAL A 1 127 ? 9.433 -1.761 -18.557 1.00 82.94 127 VAL A N 1
ATOM 1013 C CA . VAL A 1 127 ? 9.876 -3.119 -18.880 1.00 82.94 127 VAL A CA 1
ATOM 1014 C C . VAL A 1 127 ? 10.752 -3.660 -17.733 1.00 82.94 127 VAL A C 1
ATOM 1016 O O . VAL A 1 127 ? 11.523 -2.890 -17.150 1.00 82.94 127 VAL A O 1
ATOM 1019 N N . PRO A 1 128 ? 10.636 -4.953 -17.366 1.00 79.62 128 PRO A N 1
ATOM 1020 C CA . PRO A 1 128 ? 11.522 -5.579 -16.388 1.00 79.62 128 PRO A CA 1
ATOM 1021 C C . PRO A 1 128 ? 13.000 -5.452 -16.761 1.00 79.62 128 PRO A C 1
ATOM 1023 O O . PRO A 1 128 ? 13.375 -5.540 -17.932 1.00 79.62 128 PRO A O 1
ATOM 1026 N N . LEU A 1 129 ? 13.853 -5.315 -15.749 1.00 71.69 129 LEU A N 1
ATOM 1027 C CA . LEU A 1 129 ? 15.298 -5.224 -15.946 1.00 71.69 129 LEU A CA 1
ATOM 1028 C C . LEU A 1 129 ? 15.843 -6.508 -16.589 1.00 71.69 129 LEU A C 1
ATOM 1030 O O . LEU A 1 129 ? 15.603 -7.609 -16.098 1.00 71.69 129 LEU A O 1
ATOM 1034 N N . GLY A 1 130 ? 16.584 -6.362 -17.692 1.00 63.78 130 GLY A N 1
ATOM 1035 C CA . GLY A 1 130 ? 17.201 -7.477 -18.422 1.00 63.78 130 GLY A CA 1
ATOM 1036 C C . GLY A 1 130 ? 16.374 -8.044 -19.583 1.00 63.78 130 GLY A C 1
ATOM 1037 O O . GLY A 1 130 ? 16.904 -8.840 -20.358 1.00 63.78 130 GLY A O 1
ATOM 1038 N N . ALA A 1 131 ? 15.123 -7.612 -19.767 1.00 60.97 131 ALA A N 1
ATOM 1039 C CA . ALA A 1 131 ? 14.423 -7.818 -21.032 1.00 60.97 131 ALA A CA 1
ATOM 1040 C C . ALA A 1 131 ? 14.939 -6.781 -22.044 1.00 60.97 131 ALA A C 1
ATOM 1042 O O . ALA A 1 131 ? 14.967 -5.589 -21.762 1.00 60.97 131 ALA A O 1
ATOM 1043 N N . VAL A 1 132 ? 15.434 -7.246 -23.191 1.00 51.06 132 VAL A N 1
ATOM 1044 C CA . VAL A 1 132 ? 16.097 -6.417 -24.209 1.00 51.06 132 VAL A CA 1
ATOM 1045 C C . VAL A 1 132 ? 15.239 -5.220 -24.644 1.00 51.06 132 VAL A C 1
ATOM 1047 O O . VAL A 1 132 ? 14.199 -5.397 -25.274 1.00 51.06 132 VAL A O 1
ATOM 1050 N N . ASP A 1 133 ? 15.704 -4.001 -24.369 1.00 51.75 133 ASP A N 1
ATOM 1051 C CA . ASP A 1 133 ? 15.166 -2.789 -24.989 1.00 51.75 133 ASP A CA 1
ATOM 1052 C C . ASP A 1 133 ? 15.729 -2.666 -26.421 1.00 51.75 133 ASP A C 1
ATOM 1054 O O . ASP A 1 133 ? 16.949 -2.583 -26.590 1.00 51.75 133 ASP A O 1
ATOM 1058 N N . PRO A 1 134 ? 14.897 -2.612 -27.482 1.00 47.59 134 PRO A N 1
ATOM 1059 C CA . PRO A 1 134 ? 15.378 -2.423 -28.855 1.00 47.59 134 PRO A CA 1
ATOM 1060 C C . PRO A 1 134 ? 15.891 -1.005 -29.148 1.00 47.59 134 PRO A C 1
ATOM 1062 O O . PRO A 1 134 ? 16.334 -0.734 -30.262 1.00 47.59 134 PRO A O 1
ATOM 1065 N N . VAL A 1 135 ? 15.808 -0.076 -28.190 1.00 44.91 135 VAL A N 1
ATOM 1066 C CA . VAL A 1 135 ? 16.158 1.333 -28.396 1.00 44.91 135 VAL A CA 1
ATOM 1067 C C . VAL A 1 135 ? 17.223 1.736 -27.388 1.00 44.91 135 VAL A C 1
ATOM 1069 O O . VAL A 1 135 ? 16.950 2.210 -26.289 1.00 44.91 135 VAL A O 1
ATOM 1072 N N . GLY A 1 136 ? 18.475 1.533 -27.794 1.00 50.31 136 GLY A N 1
ATOM 1073 C CA . GLY A 1 136 ? 19.627 2.103 -27.119 1.00 50.31 136 GLY A CA 1
ATOM 1074 C C . GLY A 1 136 ? 19.581 3.626 -27.187 1.00 50.31 136 GLY A C 1
ATOM 1075 O O . GLY A 1 136 ? 19.895 4.222 -28.213 1.00 50.31 136 GLY A O 1
ATOM 1076 N N . THR A 1 137 ? 19.261 4.259 -26.066 1.00 41.66 137 THR A N 1
ATOM 1077 C CA . THR A 1 137 ? 19.691 5.631 -25.792 1.00 41.66 137 THR A CA 1
ATOM 1078 C C . THR A 1 137 ? 20.699 5.577 -24.662 1.00 41.66 137 THR A C 1
ATOM 1080 O O . THR A 1 137 ? 20.346 5.441 -23.494 1.00 41.66 137 THR A O 1
ATOM 1083 N N . VAL A 1 138 ? 21.976 5.672 -25.032 1.00 43.78 138 VAL A N 1
ATOM 1084 C CA . VAL A 1 138 ? 23.101 5.878 -24.117 1.00 43.78 138 VAL A CA 1
ATOM 1085 C C . VAL A 1 138 ? 23.019 7.319 -23.595 1.00 43.78 138 VAL A C 1
ATOM 1087 O O . VAL A 1 138 ? 23.772 8.195 -24.007 1.00 43.78 138 VAL A O 1
ATOM 1090 N N . ALA A 1 139 ? 22.037 7.601 -22.741 1.00 48.41 139 ALA A N 1
ATOM 1091 C CA . ALA A 1 139 ? 22.011 8.803 -21.917 1.00 48.41 139 ALA A CA 1
ATOM 1092 C C . ALA A 1 139 ? 22.677 8.458 -20.581 1.00 48.41 139 ALA A C 1
ATOM 1094 O O . ALA A 1 139 ? 22.478 7.354 -20.080 1.00 48.41 139 ALA A O 1
ATOM 1095 N N . GLN A 1 140 ? 23.505 9.360 -20.042 1.00 57.19 140 GLN A N 1
ATOM 1096 C CA . GLN A 1 140 ? 24.308 9.140 -18.831 1.00 57.19 140 GLN A CA 1
ATOM 1097 C C . GLN A 1 140 ? 23.511 8.416 -17.736 1.00 57.19 140 GLN A C 1
ATOM 1099 O O . GLN A 1 140 ? 22.605 8.981 -17.124 1.00 57.19 140 GLN A O 1
ATOM 1104 N N . VAL A 1 141 ? 23.850 7.142 -17.536 1.00 71.19 141 VAL A N 1
ATOM 1105 C CA . VAL A 1 141 ? 23.080 6.209 -16.717 1.00 71.19 141 VAL A CA 1
ATOM 1106 C C . VAL A 1 141 ? 23.365 6.510 -15.253 1.00 71.19 141 VAL A C 1
ATOM 1108 O O . VAL A 1 141 ? 24.522 6.656 -14.851 1.00 71.19 141 VAL A O 1
ATOM 1111 N N . CYS A 1 142 ? 22.310 6.627 -14.449 1.00 84.25 142 CYS A N 1
ATOM 1112 C CA . CYS A 1 142 ? 22.469 6.671 -13.004 1.00 84.25 142 CYS A CA 1
ATOM 1113 C C . CYS A 1 142 ? 23.296 5.450 -12.552 1.00 84.25 142 CYS A C 1
ATOM 1115 O O . CYS A 1 142 ? 22.981 4.340 -12.972 1.00 84.25 142 CYS A O 1
ATOM 1117 N N . PRO A 1 143 ? 24.315 5.598 -11.683 1.00 86.69 143 PRO A N 1
ATOM 1118 C CA . PRO A 1 143 ? 25.133 4.459 -11.261 1.00 86.69 143 PRO A CA 1
ATOM 1119 C C . PRO A 1 143 ? 24.361 3.378 -10.488 1.00 86.69 143 PRO A C 1
ATOM 1121 O O . PRO A 1 143 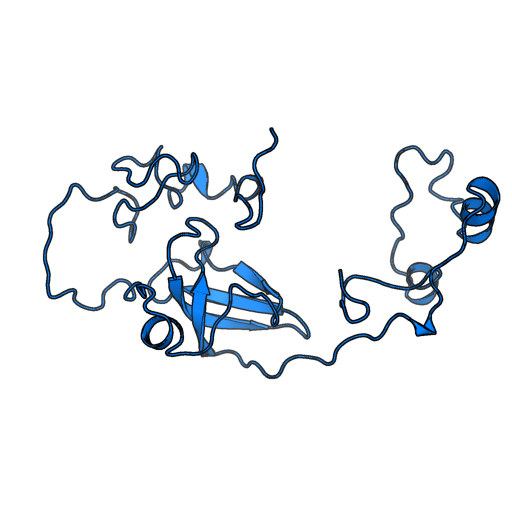? 24.892 2.296 -10.262 1.00 86.69 143 PRO A O 1
ATOM 1124 N N . THR A 1 144 ? 23.133 3.667 -10.045 1.00 86.19 144 THR A N 1
ATOM 1125 C CA . THR A 1 144 ? 22.289 2.699 -9.347 1.00 86.19 144 THR A CA 1
ATOM 1126 C C . THR A 1 144 ? 21.785 1.621 -10.312 1.00 86.19 144 THR A C 1
ATOM 1128 O O . THR A 1 144 ? 21.107 1.967 -11.285 1.00 86.19 144 THR A O 1
ATOM 1131 N N . PRO A 1 145 ? 22.054 0.327 -10.041 1.00 84.00 145 PRO A N 1
ATOM 1132 C CA . PRO A 1 145 ? 21.585 -0.776 -10.872 1.00 84.00 145 PRO A CA 1
ATOM 1133 C C . PRO A 1 145 ? 20.085 -0.687 -11.157 1.00 84.00 145 PRO A C 1
ATOM 1135 O O . PRO A 1 145 ? 19.272 -0.521 -10.250 1.00 84.00 145 PRO A O 1
ATOM 1138 N N . GLY A 1 146 ? 19.737 -0.748 -12.440 1.00 80.75 146 GLY A N 1
ATOM 1139 C CA . GLY A 1 146 ? 18.359 -0.696 -12.919 1.00 80.75 146 GLY A CA 1
ATOM 1140 C C . GLY A 1 146 ? 17.679 0.675 -12.911 1.00 80.75 146 GLY A C 1
ATOM 1141 O O . GLY A 1 146 ? 16.555 0.820 -13.391 1.00 80.75 146 GLY A O 1
ATOM 1142 N N . CYS A 1 147 ? 18.351 1.720 -12.431 1.00 86.94 147 CYS A N 1
ATOM 1143 C CA . CYS A 1 147 ? 17.824 3.073 -12.499 1.00 86.94 147 CYS A CA 1
ATOM 1144 C C . CYS A 1 147 ? 18.145 3.736 -13.848 1.00 86.94 147 CYS A C 1
ATOM 1146 O O . CYS A 1 147 ? 19.300 4.001 -14.168 1.00 86.94 147 CYS A O 1
ATOM 1148 N N . HIS A 1 148 ? 17.112 4.123 -14.599 1.00 84.19 148 HIS A N 1
ATOM 1149 C CA . HIS A 1 148 ? 17.265 4.807 -15.893 1.00 84.19 148 HIS A CA 1
ATOM 1150 C C . HIS A 1 148 ? 17.390 6.339 -15.764 1.00 84.19 148 HIS A C 1
ATOM 1152 O O . HIS A 1 148 ? 17.153 7.073 -16.717 1.00 84.19 148 HIS A O 1
ATOM 1158 N N . GLY A 1 149 ? 17.706 6.849 -14.568 1.00 86.75 149 GLY A N 1
ATOM 1159 C CA . GLY A 1 149 ? 17.853 8.288 -14.325 1.00 86.75 149 GLY A CA 1
ATOM 1160 C C . GLY A 1 149 ? 16.538 9.073 -14.292 1.00 86.75 149 GLY A C 1
ATOM 1161 O O . GLY A 1 149 ? 16.571 10.299 -14.312 1.00 86.75 149 GLY A O 1
ATOM 1162 N N . VAL A 1 150 ? 15.381 8.405 -14.226 1.00 87.38 150 VAL A N 1
ATOM 1163 C CA . VAL A 1 150 ? 14.057 9.054 -14.167 1.00 87.38 150 VAL A CA 1
ATOM 1164 C C . VAL A 1 150 ? 13.659 9.355 -12.718 1.00 87.38 150 VAL A C 1
ATOM 1166 O O . VAL A 1 150 ? 13.805 8.508 -11.833 1.00 87.38 150 VAL A O 1
ATOM 1169 N N . GLY A 1 151 ? 13.116 10.553 -12.488 1.00 86.69 151 GLY A N 1
ATOM 1170 C CA . GLY A 1 151 ? 12.716 11.079 -11.179 1.00 86.69 151 GLY A CA 1
ATOM 1171 C C . GLY A 1 151 ? 13.893 11.556 -10.328 1.00 86.69 151 GLY A C 1
ATOM 1172 O O . GLY A 1 151 ? 15.033 11.584 -10.785 1.00 86.69 151 GLY A O 1
ATOM 1173 N N . HIS A 1 152 ? 13.631 11.931 -9.075 1.00 89.56 152 HIS A N 1
ATOM 1174 C CA . HIS A 1 152 ? 14.659 12.379 -8.133 1.00 89.56 152 HIS A CA 1
ATOM 1175 C C . HIS A 1 152 ? 14.159 12.265 -6.688 1.00 89.56 152 HIS A C 1
ATOM 1177 O O . HIS A 1 152 ? 12.996 12.540 -6.403 1.00 89.56 152 HIS A O 1
ATOM 1183 N N . VAL A 1 153 ? 15.060 12.004 -5.736 1.00 87.44 153 VAL A N 1
ATOM 1184 C CA . VAL A 1 153 ? 14.747 11.953 -4.289 1.00 87.44 153 VAL A CA 1
ATOM 1185 C C . VAL A 1 153 ? 14.181 13.267 -3.705 1.00 87.44 153 VAL A C 1
ATOM 1187 O O . VAL A 1 153 ? 13.689 13.297 -2.585 1.00 87.44 153 VAL A O 1
ATOM 1190 N N . ARG A 1 154 ? 14.251 14.384 -4.444 1.00 84.69 154 ARG A N 1
ATOM 1191 C CA . ARG A 1 154 ? 13.761 15.709 -4.013 1.00 84.69 154 ARG A CA 1
ATOM 1192 C C . ARG A 1 154 ? 12.346 16.002 -4.528 1.00 84.69 154 ARG A C 1
ATOM 1194 O O . ARG A 1 154 ? 11.881 17.136 -4.412 1.00 84.6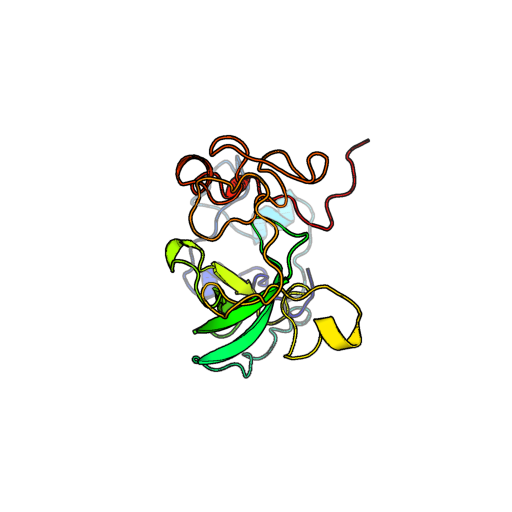9 154 ARG A O 1
ATOM 1201 N N . GLY A 1 155 ? 11.692 14.998 -5.106 1.00 80.50 155 GLY A N 1
ATOM 1202 C CA . GLY A 1 155 ? 10.333 15.088 -5.615 1.00 80.50 155 GLY A CA 1
ATOM 1203 C C . GLY A 1 155 ? 10.247 15.480 -7.097 1.00 80.50 155 GLY A C 1
ATOM 1204 O O . GLY A 1 155 ? 11.265 15.635 -7.779 1.00 80.50 155 GLY A O 1
ATOM 1205 N N . PRO A 1 156 ? 9.016 15.671 -7.599 1.00 79.25 156 PRO A N 1
ATOM 1206 C CA . PRO A 1 156 ? 8.694 15.711 -9.029 1.00 79.25 156 PRO A CA 1
ATOM 1207 C C . PRO A 1 156 ? 9.223 16.945 -9.770 1.00 79.25 156 PRO A C 1
ATOM 1209 O O . PRO A 1 156 ? 9.260 16.950 -10.996 1.00 79.25 156 PRO A O 1
ATOM 1212 N N . ARG A 1 157 ? 9.685 17.981 -9.050 1.00 82.50 157 ARG A N 1
ATOM 1213 C CA . ARG A 1 157 ? 10.328 19.165 -9.656 1.00 82.50 157 ARG A CA 1
ATOM 1214 C C . ARG A 1 157 ? 11.598 18.822 -10.438 1.00 82.50 157 ARG A C 1
ATOM 1216 O O . ARG A 1 157 ? 12.014 19.600 -11.290 1.00 82.50 157 ARG A O 1
ATOM 1223 N N . TYR A 1 158 ? 12.215 17.682 -10.143 1.00 82.69 158 TYR A N 1
ATOM 1224 C CA . TYR A 1 158 ? 13.406 17.197 -10.824 1.00 82.69 158 TYR A CA 1
ATOM 1225 C C . TYR A 1 158 ? 13.045 15.911 -11.575 1.00 82.69 158 TYR A C 1
ATOM 1227 O O . TYR A 1 158 ? 12.953 14.834 -10.986 1.00 82.69 158 TYR A O 1
ATOM 1235 N N . GLY A 1 159 ? 12.800 16.040 -12.881 1.00 82.88 159 GLY A N 1
ATOM 1236 C CA . GLY A 1 159 ? 12.335 14.930 -13.718 1.00 82.88 159 GLY A CA 1
ATOM 1237 C C . GLY A 1 159 ? 13.396 13.864 -14.004 1.00 82.88 159 GLY A C 1
ATOM 1238 O O . GLY A 1 159 ? 13.042 12.726 -14.308 1.00 82.88 159 GLY A O 1
ATOM 1239 N N . THR A 1 160 ? 14.682 14.203 -13.883 1.00 88.50 160 THR A N 1
ATOM 1240 C CA . THR A 1 160 ? 15.799 13.280 -14.114 1.00 88.50 160 THR A CA 1
ATOM 1241 C C . THR A 1 160 ? 16.958 13.508 -13.140 1.00 88.50 160 THR A C 1
ATOM 1243 O O . THR A 1 160 ? 17.071 14.558 -12.501 1.00 88.50 160 THR A O 1
ATOM 1246 N N . HIS A 1 161 ? 17.838 12.514 -13.026 1.00 89.44 161 HIS A N 1
ATOM 1247 C CA . HIS A 1 161 ? 19.087 12.573 -12.270 1.00 89.44 161 HIS A CA 1
ATOM 1248 C C . HIS A 1 161 ? 20.168 11.708 -12.932 1.00 89.44 161 HIS A C 1
ATOM 1250 O O . HIS A 1 161 ? 19.873 10.783 -13.682 1.00 89.44 161 HIS A O 1
ATOM 1256 N N . TYR A 1 162 ? 21.429 11.975 -12.589 1.00 90.62 162 TYR A N 1
ATOM 1257 C CA . TYR A 1 162 ? 22.595 11.230 -13.087 1.00 90.62 162 TYR A CA 1
ATOM 1258 C C . TYR A 1 162 ? 23.586 10.839 -11.973 1.00 90.62 162 TYR A C 1
ATOM 1260 O O . TYR A 1 162 ? 24.650 10.293 -12.246 1.00 90.62 162 TYR A O 1
ATOM 1268 N N . THR A 1 163 ? 23.266 11.116 -10.702 1.00 90.69 163 THR A N 1
ATOM 1269 C CA . THR A 1 163 ? 24.133 10.810 -9.550 1.00 90.69 163 THR A CA 1
ATOM 1270 C C . THR A 1 163 ? 23.398 9.995 -8.490 1.00 90.69 163 THR A C 1
ATOM 1272 O O . THR A 1 163 ? 22.177 10.087 -8.354 1.00 90.69 163 THR A O 1
ATOM 1275 N N . LEU A 1 164 ? 24.158 9.258 -7.671 1.00 89.25 164 LEU A N 1
ATOM 1276 C CA . LEU A 1 164 ? 23.630 8.508 -6.524 1.00 89.25 164 LEU A CA 1
ATOM 1277 C C . LEU A 1 164 ? 22.901 9.406 -5.514 1.00 89.25 164 LEU A C 1
ATOM 1279 O O . LEU A 1 164 ? 21.938 8.974 -4.890 1.00 89.25 164 LEU A O 1
ATOM 1283 N N . VAL A 1 165 ? 23.324 10.665 -5.371 1.00 89.69 165 VAL A N 1
ATOM 1284 C CA . VAL A 1 165 ? 22.698 11.625 -4.448 1.00 89.69 165 VAL A CA 1
ATOM 1285 C C . VAL A 1 165 ? 21.270 11.952 -4.881 1.00 89.69 165 VAL A C 1
ATOM 1287 O O . VAL A 1 165 ? 20.385 12.076 -4.037 1.00 89.69 165 VAL A O 1
ATOM 1290 N N . GLY A 1 166 ? 21.042 12.086 -6.191 1.00 88.50 166 GLY A N 1
ATOM 1291 C CA . GLY A 1 166 ? 19.721 12.380 -6.743 1.00 88.50 166 GLY A CA 1
ATOM 1292 C C . GLY A 1 166 ? 18.825 11.155 -6.906 1.00 88.50 166 GLY A C 1
ATOM 1293 O O . GLY A 1 166 ? 17.606 11.302 -6.991 1.00 88.50 166 GLY A O 1
ATOM 1294 N N . CYS A 1 167 ? 19.409 9.957 -6.922 1.00 90.44 167 CYS A N 1
ATOM 1295 C CA . CYS A 1 167 ? 18.697 8.727 -7.227 1.00 90.44 167 CYS A CA 1
ATOM 1296 C C . CYS A 1 167 ? 17.708 8.326 -6.127 1.00 90.44 167 CYS A C 1
ATOM 1298 O O . CYS A 1 167 ? 18.127 8.132 -4.984 1.00 90.44 167 CYS A O 1
ATOM 1300 N N . PRO A 1 168 ? 16.420 8.105 -6.453 1.00 89.44 168 PRO A N 1
ATOM 1301 C CA . PRO A 1 168 ? 15.479 7.517 -5.513 1.00 89.44 168 PRO A CA 1
ATOM 1302 C C . PRO A 1 168 ? 15.885 6.115 -5.070 1.00 89.44 168 PRO A C 1
ATOM 1304 O O . PRO A 1 168 ? 15.480 5.720 -3.996 1.00 89.44 168 PRO A O 1
ATOM 1307 N N . TYR A 1 169 ? 16.668 5.363 -5.839 1.00 89.81 169 TYR A N 1
ATOM 1308 C CA . TYR A 1 169 ? 16.980 3.951 -5.574 1.00 89.81 169 TYR A CA 1
ATOM 1309 C C . TYR A 1 169 ? 18.377 3.723 -4.987 1.00 89.81 169 TYR A C 1
ATOM 1311 O O . TYR A 1 169 ? 18.758 2.587 -4.750 1.00 89.81 169 TYR A O 1
ATOM 1319 N N . SER A 1 170 ? 19.181 4.765 -4.771 1.00 89.19 170 SER A N 1
ATOM 1320 C CA . SER A 1 170 ? 20.522 4.574 -4.213 1.00 89.19 170 SER A CA 1
ATOM 1321 C C . SER A 1 170 ? 20.475 4.126 -2.752 1.00 89.19 170 SER A C 1
ATOM 1323 O O . SER A 1 170 ? 19.599 4.549 -1.995 1.00 89.19 170 SER A O 1
ATOM 1325 N N . ASP A 1 171 ? 21.475 3.351 -2.326 1.00 87.50 171 ASP A N 1
ATOM 1326 C CA . ASP A 1 171 ? 21.579 2.829 -0.954 1.00 87.50 171 ASP A CA 1
ATOM 1327 C C . ASP A 1 171 ? 21.487 3.929 0.113 1.00 87.50 171 ASP A C 1
ATOM 1329 O O . ASP A 1 171 ? 20.849 3.766 1.153 1.00 87.50 171 ASP A O 1
ATOM 1333 N N . VAL A 1 172 ? 22.057 5.103 -0.176 1.00 85.12 172 VAL A N 1
ATOM 1334 C CA . VAL A 1 172 ? 22.017 6.277 0.714 1.00 85.12 172 VAL A CA 1
ATOM 1335 C C . VAL A 1 172 ? 20.602 6.824 0.937 1.00 85.12 172 VAL A C 1
ATOM 1337 O O . VAL A 1 172 ? 20.347 7.502 1.936 1.00 85.12 172 VAL A O 1
ATOM 1340 N N . ASN A 1 173 ? 19.685 6.544 0.011 1.00 85.44 173 ASN A N 1
ATOM 1341 C CA . ASN A 1 173 ? 18.307 7.013 0.023 1.00 85.44 173 ASN A CA 1
ATOM 1342 C C . ASN A 1 173 ? 17.307 5.889 0.335 1.00 85.44 173 ASN A C 1
ATOM 1344 O O . ASN A 1 173 ? 16.157 6.197 0.652 1.00 85.44 173 ASN A O 1
ATOM 1348 N N . LEU A 1 174 ? 17.711 4.611 0.293 1.00 79.56 174 LEU A N 1
ATOM 1349 C CA . LEU A 1 174 ? 16.856 3.462 0.624 1.00 79.56 174 LEU A CA 1
ATOM 1350 C C . LEU A 1 174 ? 16.219 3.600 2.008 1.00 79.56 174 LEU A C 1
ATOM 1352 O O . LEU A 1 174 ? 14.998 3.557 2.112 1.00 79.56 174 LEU A O 1
ATOM 1356 N N . ASN A 1 175 ? 17.024 3.936 3.017 1.00 68.31 175 ASN A N 1
ATOM 1357 C CA . ASN A 1 175 ? 16.599 4.056 4.418 1.00 68.31 175 ASN A CA 1
ATOM 1358 C C . ASN A 1 175 ? 15.785 5.327 4.742 1.00 68.31 175 ASN A C 1
ATOM 1360 O O . ASN A 1 175 ? 15.401 5.535 5.890 1.00 68.31 175 ASN A O 1
ATOM 1364 N N . ARG A 1 176 ? 15.535 6.212 3.765 1.00 65.12 176 ARG A N 1
ATOM 1365 C CA . ARG A 1 176 ? 14.755 7.454 3.952 1.00 65.12 176 ARG A CA 1
ATOM 1366 C C . ARG A 1 176 ? 13.272 7.277 3.607 1.00 65.12 176 ARG A C 1
ATOM 1368 O O . ARG A 1 176 ? 12.633 8.233 3.171 1.00 65.12 176 ARG A O 1
ATOM 1375 N N . GLU A 1 177 ? 12.727 6.072 3.794 1.00 53.91 177 GLU A N 1
ATOM 1376 C CA . GLU A 1 177 ? 11.342 5.700 3.447 1.00 53.91 177 GLU A CA 1
ATOM 1377 C C . GLU A 1 177 ? 10.269 6.669 3.984 1.00 53.91 177 GLU A C 1
ATOM 1379 O O . GLU A 1 177 ? 9.188 6.762 3.410 1.00 53.91 177 GLU A O 1
ATOM 1384 N N . SER A 1 178 ? 10.563 7.459 5.024 1.00 48.94 178 SER A N 1
ATOM 1385 C CA . SER A 1 178 ? 9.629 8.435 5.604 1.00 48.94 178 SER A CA 1
ATOM 1386 C C . SER A 1 178 ? 9.340 9.679 4.747 1.00 48.94 178 SER A C 1
ATOM 1388 O O . SER A 1 178 ? 8.514 10.497 5.147 1.00 48.94 178 SER A O 1
ATOM 1390 N N . LEU A 1 179 ? 9.996 9.853 3.593 1.00 49.47 179 LEU A N 1
ATOM 1391 C CA . LEU A 1 179 ? 9.833 11.032 2.727 1.00 49.47 179 LEU A CA 1
ATOM 1392 C C . LEU A 1 179 ? 9.101 10.757 1.407 1.00 49.47 179 LEU A C 1
ATOM 1394 O O . LEU A 1 179 ? 9.032 11.653 0.564 1.00 49.47 179 LEU A O 1
ATOM 1398 N N . LEU A 1 180 ? 8.574 9.547 1.198 1.00 52.56 180 LEU A N 1
ATOM 1399 C CA . LEU A 1 180 ? 7.844 9.233 -0.030 1.00 52.56 180 LEU A CA 1
ATOM 1400 C C . LEU A 1 180 ? 6.539 10.039 -0.061 1.00 52.56 180 LEU A C 1
ATOM 1402 O O . LEU A 1 180 ? 5.613 9.794 0.708 1.00 52.56 180 LEU A O 1
ATOM 1406 N N . GLN A 1 181 ? 6.526 11.073 -0.907 1.00 51.72 181 GLN A N 1
ATOM 1407 C CA . GLN A 1 181 ? 5.400 11.984 -1.073 1.00 51.72 181 GLN A CA 1
ATOM 1408 C C . GLN A 1 181 ? 4.195 11.240 -1.649 1.00 51.72 181 GLN A C 1
ATOM 1410 O O . GLN A 1 181 ? 4.280 10.603 -2.698 1.00 51.72 181 GLN A O 1
ATOM 1415 N N . ASP A 1 182 ? 3.076 11.374 -0.943 1.00 44.41 182 ASP A N 1
ATOM 1416 C CA . ASP A 1 182 ? 1.745 10.949 -1.358 1.00 44.41 182 ASP A CA 1
ATOM 1417 C C . ASP A 1 182 ? 1.362 11.620 -2.692 1.00 44.41 182 ASP A C 1
ATOM 1419 O O . ASP A 1 182 ? 1.506 12.837 -2.845 1.00 44.41 182 ASP A O 1
ATOM 1423 N N . ARG A 1 183 ? 0.850 10.836 -3.652 1.00 48.81 183 ARG A N 1
ATOM 1424 C CA . ARG A 1 183 ? 0.303 11.335 -4.929 1.00 48.81 183 ARG A CA 1
ATOM 1425 C C . ARG A 1 183 ? -0.846 12.328 -4.716 1.00 48.81 183 ARG A C 1
ATOM 1427 O O . ARG A 1 183 ? -1.091 13.155 -5.589 1.00 48.81 183 ARG A O 1
ATOM 1434 N N . LEU A 1 184 ? -1.529 12.257 -3.570 1.00 43.22 184 LEU A N 1
ATOM 1435 C CA . LEU A 1 184 ? -2.627 13.149 -3.187 1.00 43.22 184 LEU A CA 1
ATOM 1436 C C . LEU A 1 184 ? -2.192 14.313 -2.285 1.00 43.22 184 LEU A C 1
ATOM 1438 O O . LEU A 1 184 ? -3.044 15.048 -1.781 1.00 43.22 184 LEU A O 1
ATOM 1442 N N . GLY A 1 185 ? -0.886 14.504 -2.075 1.00 35.41 185 GLY A N 1
ATOM 1443 C CA . GLY A 1 185 ? -0.343 15.613 -1.300 1.00 35.41 185 GLY A CA 1
ATOM 1444 C C . GLY A 1 185 ? -0.590 16.952 -1.989 1.00 35.41 185 GLY A C 1
ATOM 1445 O O . GLY A 1 185 ? 0.285 17.466 -2.679 1.00 35.41 185 GLY A O 1
ATOM 1446 N N . GLY A 1 186 ? -1.783 17.512 -1.782 1.00 33.00 186 GLY A N 1
ATOM 1447 C CA . GLY A 1 186 ? -2.095 18.895 -2.103 1.00 33.00 186 GLY A CA 1
ATOM 1448 C C . GLY A 1 186 ? -1.029 19.810 -1.514 1.00 33.00 186 GLY A C 1
ATOM 1449 O O . GLY A 1 186 ? -0.623 19.659 -0.357 1.00 33.00 186 GLY A O 1
ATOM 1450 N N . GLU A 1 187 ? -0.560 20.732 -2.347 1.00 36.09 187 GLU A N 1
ATOM 1451 C CA . GLU A 1 187 ? 0.322 21.821 -1.964 1.00 36.09 187 GLU A CA 1
ATOM 1452 C C . GLU A 1 187 ? -0.203 22.450 -0.667 1.00 36.09 187 GLU A C 1
ATOM 1454 O O . GLU A 1 187 ? -1.334 22.935 -0.601 1.00 36.09 187 GLU A O 1
ATOM 1459 N N . ARG A 1 188 ? 0.608 22.424 0.395 1.00 37.31 188 ARG A N 1
ATOM 1460 C CA . ARG A 1 188 ? 0.407 23.387 1.474 1.00 37.31 188 ARG A CA 1
ATOM 1461 C C . ARG A 1 188 ? 0.753 24.747 0.876 1.00 37.31 188 ARG A C 1
ATOM 1463 O O . ARG A 1 188 ? 1.920 24.982 0.564 1.00 37.31 188 ARG A O 1
ATOM 1470 N N . ALA A 1 189 ? -0.293 25.541 0.656 1.00 32.94 189 ALA A N 1
ATOM 1471 C CA . ALA A 1 189 ? -0.227 26.969 0.374 1.00 32.94 189 ALA A CA 1
ATOM 1472 C C . ALA A 1 189 ? 0.633 27.711 1.408 1.00 32.94 189 ALA A C 1
ATOM 1474 O O . ALA A 1 189 ? 0.667 27.262 2.581 1.00 32.94 189 ALA A O 1
#

Secondary structure (DSSP, 8-state):
--TT-TT---TTHHHHTTPPPPPPTT-S-STT--HHHHHHHTT--PPPGGG---PPPP---TT-EEEEE-SS-TT-EEEEEEEEE-SSEEEEEETTS-GGG-EEEETT-TTEE-TTHHHHHT--EEPPTTS--S--------SSTT--SBS-TT-TT--B--STTT-TTSHHHHT-GGG---TT-----

InterPro domains:
  IPR002515 Zinc finger, C2H2C-type [PF01530] (142-170)
  IPR002515 Zinc finger, C2H2C-type [PS51802] (133-177)
  IPR004092 Mbt repeat domain [PF02820] (1-28)
  IPR004092 Mbt repeat domain [PF02820] (64-130)
  IPR004092 Mbt repeat domain [PS51079] (33-128)
  IPR004092 Mbt repeat domain [SM00561] (33-128)
  IPR036060 Zinc finger, C2H2C-type superfamily [SSF103637] (141-183)
  IPR050548 Polycomb group and chromatin remodeling factors [PTHR12247] (1-187)

Foldseek 3Di:
DALQDPPDAWPCPCVVVVNDDDDDPPDPDSPPDDPVVVCVVVVHDTDDRVSRRHDWFDDDDFQDWWWFAQLLANLAIEIWTFHDDDRFWTWIDGAQDDCLSIDIDGPPDPRIGGPCPCVVVVRDYDDHPPDDDPDDDPDQAAPQPPGRQAAFNVGDVDGGDNYLNGDSRHPVNSVVSVSRDDPPPDDPD

Sequence (189 aa):
CEASSPYIRPVGYCQETGTPLTTPPGYKDSKAFSWEKYLEETNSQAAPARAFKLRPAHGFQVNMKLEAVDRRNPILIRVATIVDKDDHRIKIHFDGWDHNYDFWVDADSPDVHPVGWCAKTGHALQVPLGAVDPVGTVAQVCPTPGCHGVGHVRGPRYGTHYTLVGCPYSDVNLNRESLLQDRLGGERA

Radius of gyration: 21.7 Å; chains: 1; bounding box: 48×43×63 Å